Protein AF-A0A1B8HMB9-F1 (afdb_monomer_lite)

Secondary structure (DSSP, 8-state):
---TT-STTSPPPHHHHHHHHHHHTTTT-SS---HHHHHHHTTT-HHHHHHHHHHHHHHTTSTT-S----HHHHHHHHHHTTT-TT-HHHHHHHHHHHHHTT-HHHHHHHHHTS-TTT--HHHHHHHHHTT-HHHHHHHHHHHHHHHHHHTTT----HHHHHHHHHHHHHHHHHHHHHHHHHHHHHT-

Sequence (188 aa):
MKNPDRTYYTPLQGATIEDVYQAEIFESAVNKPDIERLYQQNFENMRIADVYFDHKSRHFALPGSDVKMTEHDARYLRSLLQTDVSSVNKRIALARYYLHTGDPKQALSIVDNINPYACLSDCYAIAVDAGKTSYVALGPLYRWFDKHNQARGYAPSAGDLQSTVFLSIIFFVLLVGGTFILQYAIRK

Foldseek 3Di:
DDDLCLDQPNDDDPVLVVLLVLLVCQVVDPDHDPLVVSCVVVVSHVSSVLSLLLQQLVCLPPPPDPRHDDPVNLVVLVVVCVNVVPDPSSLLSNLSVCLSVPNLVVSCVSLVPDDQQRAWPSSLVSCCSSPVPVSVVCVVVVVVVQVVVVVVVDTGGSVNVVVVVVVVVVVVCCVVVVVVVVVVVVVD

Radius of gyration: 21.48 Å; chains: 1; bounding box: 56×36×72 Å

Structure (mmCIF, N/CA/C/O backbone):
data_AF-A0A1B8HMB9-F1
#
_entry.id   AF-A0A1B8HMB9-F1
#
loop_
_atom_site.group_PDB
_atom_site.id
_atom_site.type_symbol
_atom_site.label_atom_id
_atom_site.label_alt_id
_atom_site.label_comp_id
_atom_site.label_asym_id
_atom_site.label_entity_id
_atom_site.label_seq_id
_atom_site.pdbx_PDB_ins_code
_atom_site.Cartn_x
_atom_site.Cartn_y
_atom_site.Cartn_z
_atom_site.occupancy
_atom_site.B_iso_or_equiv
_atom_site.auth_seq_id
_atom_site.auth_comp_id
_atom_site.auth_asym_id
_atom_site.auth_atom_id
_atom_site.pdbx_PDB_model_num
ATOM 1 N N . MET A 1 1 ? 2.716 -0.931 27.937 1.00 36.56 1 MET A N 1
ATOM 2 C CA . MET A 1 1 ? 3.412 -2.225 27.748 1.00 36.56 1 MET A CA 1
ATOM 3 C C . MET A 1 1 ? 3.200 -2.674 26.308 1.00 36.56 1 MET A C 1
ATOM 5 O O . MET A 1 1 ? 2.082 -2.554 25.831 1.00 36.56 1 MET A O 1
ATOM 9 N N . LYS A 1 2 ? 4.253 -3.103 25.597 1.00 43.69 2 LYS A N 1
ATOM 10 C CA . LYS A 1 2 ? 4.135 -3.703 24.255 1.00 43.69 2 LYS A CA 1
ATOM 11 C C . LYS A 1 2 ? 3.643 -5.143 24.432 1.00 43.69 2 LYS A C 1
ATOM 13 O O . LYS A 1 2 ? 4.319 -5.892 25.126 1.00 43.69 2 LYS A O 1
ATOM 18 N N . ASN A 1 3 ? 2.482 -5.496 23.876 1.00 48.41 3 ASN A N 1
ATOM 19 C CA . ASN A 1 3 ? 1.950 -6.860 23.940 1.00 48.41 3 ASN A CA 1
ATOM 20 C C . ASN A 1 3 ? 2.596 -7.717 22.824 1.00 48.41 3 ASN A C 1
ATOM 22 O O . ASN A 1 3 ? 2.382 -7.400 21.650 1.00 48.41 3 ASN A O 1
ATOM 26 N N . PRO A 1 4 ? 3.410 -8.741 23.151 1.00 49.28 4 PRO A N 1
ATOM 27 C CA . PRO A 1 4 ? 4.063 -9.602 22.164 1.00 49.28 4 PRO A CA 1
ATOM 28 C C . PRO A 1 4 ? 3.102 -10.550 21.419 1.00 49.28 4 PRO A C 1
ATOM 30 O O . PRO A 1 4 ? 3.485 -11.056 20.369 1.00 49.28 4 PRO A O 1
ATOM 33 N N . ASP A 1 5 ? 1.853 -10.723 21.871 1.00 50.84 5 ASP A N 1
ATOM 34 C CA . ASP A 1 5 ? 0.861 -11.629 21.249 1.00 50.84 5 ASP A CA 1
ATOM 35 C C . ASP A 1 5 ? 0.155 -11.047 20.009 1.00 50.84 5 ASP A C 1
ATOM 37 O O . ASP A 1 5 ? -0.774 -11.632 19.447 1.00 50.84 5 ASP A O 1
ATOM 41 N N . ARG A 1 6 ? 0.619 -9.889 19.535 1.00 56.72 6 ARG A N 1
ATOM 42 C CA . ARG A 1 6 ? 0.140 -9.185 18.338 1.00 56.72 6 ARG A CA 1
ATOM 43 C C . ARG A 1 6 ? 0.700 -9.810 17.057 1.00 56.72 6 ARG A C 1
ATOM 45 O O . ARG A 1 6 ? 1.358 -9.144 16.263 1.00 56.72 6 ARG A O 1
ATOM 52 N N . THR A 1 7 ? 0.465 -11.104 16.870 1.00 57.09 7 THR A N 1
ATOM 53 C CA . THR A 1 7 ? 0.895 -11.855 15.683 1.00 57.09 7 THR A CA 1
ATOM 54 C C . THR A 1 7 ? -0.313 -12.323 14.872 1.00 57.09 7 THR A C 1
ATOM 56 O O . THR A 1 7 ? -1.399 -12.513 15.412 1.00 57.09 7 THR A O 1
ATOM 59 N N . TYR A 1 8 ? -0.136 -12.550 13.567 1.00 55.22 8 TYR A N 1
ATOM 60 C CA . TYR A 1 8 ? -1.194 -13.090 12.693 1.00 55.22 8 TYR A CA 1
ATOM 61 C C . TYR A 1 8 ? -1.608 -14.535 13.028 1.00 55.22 8 TYR A C 1
ATOM 63 O O . TYR A 1 8 ? -2.520 -15.059 12.390 1.00 55.22 8 TYR A O 1
ATOM 71 N N . TYR A 1 9 ? -0.933 -15.182 13.986 1.00 54.47 9 TYR A N 1
ATOM 72 C CA . TYR A 1 9 ? -1.032 -16.616 14.269 1.00 54.47 9 TYR A CA 1
ATOM 73 C C . TYR A 1 9 ? -1.644 -16.937 15.639 1.00 54.47 9 TYR A C 1
ATOM 75 O O . TYR A 1 9 ? -1.692 -18.104 16.024 1.00 54.47 9 TYR A O 1
ATOM 83 N N . THR A 1 10 ? -2.122 -15.933 16.379 1.00 57.81 10 THR A N 1
ATOM 84 C CA . THR A 1 10 ? -2.812 -16.156 17.654 1.00 57.81 10 THR A CA 1
ATOM 85 C C . THR A 1 10 ? -4.146 -16.882 17.397 1.00 57.81 10 THR A C 1
ATOM 87 O O . THR A 1 10 ? -4.950 -16.381 16.607 1.00 57.81 10 THR A O 1
ATOM 90 N N . PRO A 1 11 ? -4.408 -18.054 18.017 1.00 58.34 11 PRO A N 1
ATOM 91 C CA . PRO A 1 11 ? -5.656 -18.791 17.822 1.00 58.34 11 PRO A CA 1
ATOM 92 C C . PRO A 1 11 ? -6.867 -17.929 18.187 1.00 58.34 11 PRO A C 1
ATOM 94 O O . PRO A 1 11 ? -6.961 -17.413 19.301 1.00 58.34 11 PRO A O 1
ATOM 97 N N . LEU A 1 12 ? -7.792 -17.766 17.243 1.00 65.19 12 LEU A N 1
ATOM 98 C CA . LEU A 1 12 ? -8.973 -16.923 17.414 1.00 65.19 12 LEU A CA 1
ATOM 99 C C . LEU A 1 12 ? -10.120 -17.726 18.047 1.00 65.19 12 LEU A C 1
ATOM 101 O O . LEU A 1 12 ? -10.369 -18.871 17.671 1.00 65.19 12 LEU A O 1
ATOM 105 N N . GLN A 1 13 ? -10.836 -17.121 18.997 1.00 65.94 13 GLN A N 1
ATOM 106 C CA . GLN A 1 13 ? -12.089 -17.670 19.528 1.00 65.94 13 GLN A CA 1
ATOM 107 C C . GLN A 1 13 ? -13.250 -17.364 18.564 1.00 65.94 13 GLN A C 1
ATOM 109 O O . GLN A 1 13 ? -13.156 -16.436 17.764 1.00 65.94 13 GLN A O 1
ATOM 114 N N . GLY A 1 14 ? -14.352 -18.122 18.641 1.00 63.09 14 GLY A N 1
ATOM 115 C CA . GLY A 1 14 ? -15.442 -18.090 17.649 1.00 63.09 14 GLY A CA 1
ATOM 116 C C . GLY A 1 14 ? -15.958 -16.690 17.281 1.00 63.09 14 GLY A C 1
ATOM 117 O O . GLY A 1 14 ? -16.017 -16.367 16.100 1.00 63.09 14 GLY A O 1
ATOM 118 N N . ALA A 1 15 ? -16.244 -15.833 18.269 1.00 65.00 15 ALA A N 1
ATOM 119 C CA . ALA A 1 15 ? -16.710 -14.461 18.019 1.00 65.00 15 ALA A CA 1
ATOM 120 C C . ALA A 1 15 ? -15.652 -13.587 17.312 1.00 65.00 15 ALA A C 1
ATOM 122 O O . ALA A 1 15 ? -15.969 -12.834 16.399 1.00 65.00 15 ALA A O 1
ATOM 123 N N . THR A 1 16 ? -14.373 -13.745 17.662 1.00 77.75 16 THR A N 1
ATOM 124 C CA . THR A 1 16 ? -13.268 -13.013 17.024 1.00 77.75 16 THR A CA 1
ATOM 125 C C . THR A 1 16 ? -13.053 -13.445 15.570 1.00 77.75 16 THR A C 1
ATOM 127 O O . THR A 1 16 ? -12.604 -12.644 14.756 1.00 77.75 16 THR A O 1
ATOM 130 N N . ILE A 1 17 ? -13.364 -14.697 15.215 1.00 81.56 17 ILE A N 1
ATOM 131 C CA . ILE A 1 17 ? -13.277 -15.174 13.823 1.00 81.56 17 ILE A CA 1
ATOM 132 C C . ILE A 1 17 ? -14.319 -14.477 12.948 1.00 81.56 17 ILE A C 1
ATOM 134 O O . ILE A 1 17 ? -13.990 -14.060 11.838 1.00 81.56 17 ILE A O 1
ATOM 138 N N . GLU A 1 18 ? -15.552 -14.339 13.438 1.00 83.88 18 GLU A N 1
ATOM 139 C CA . GLU A 1 18 ? -16.614 -13.650 12.702 1.00 83.88 18 GLU A CA 1
ATOM 140 C C . GLU A 1 18 ? -16.258 -12.178 12.467 1.00 83.88 18 GLU A C 1
ATOM 142 O O . GLU A 1 18 ? -16.335 -11.707 11.334 1.00 83.88 18 GLU A O 1
ATOM 147 N N . ASP A 1 19 ? -15.770 -11.483 13.496 1.00 89.19 19 ASP A N 1
ATOM 148 C CA . ASP A 1 19 ? -15.340 -10.086 13.388 1.00 89.19 19 ASP A CA 1
ATOM 149 C C . ASP A 1 19 ? -14.172 -9.904 12.404 1.00 89.19 19 ASP A C 1
ATOM 151 O O . ASP A 1 19 ? -14.166 -8.970 11.597 1.00 89.19 19 ASP A O 1
ATOM 155 N N . VAL A 1 20 ? -13.187 -10.812 12.428 1.00 87.81 20 VAL A N 1
ATOM 156 C CA . VAL A 1 20 ? -12.084 -10.811 11.453 1.00 87.81 20 VAL A CA 1
ATOM 157 C C . VAL A 1 20 ? -12.619 -11.031 10.046 1.00 87.81 20 VAL A C 1
ATOM 159 O O . VAL A 1 20 ? -12.234 -10.302 9.137 1.00 87.81 20 VAL A O 1
ATOM 162 N N . TYR A 1 21 ? -13.523 -11.992 9.853 1.00 86.75 21 TYR A N 1
ATOM 163 C CA . TYR A 1 21 ? -14.124 -12.238 8.546 1.00 86.75 21 TYR A CA 1
ATOM 164 C C . TYR A 1 21 ? -14.890 -11.012 8.037 1.00 86.75 21 TYR A C 1
ATOM 166 O O . TYR A 1 21 ? -14.699 -10.61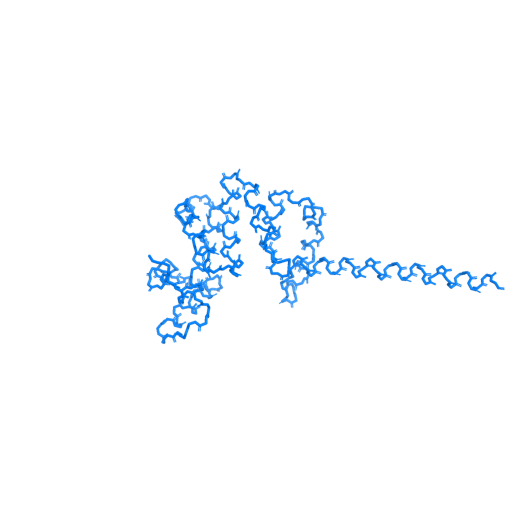9 6.888 1.00 86.75 21 TYR A O 1
ATOM 174 N N . GLN A 1 22 ? -15.693 -10.369 8.892 1.00 90.38 22 GLN A N 1
ATOM 175 C CA . GLN A 1 22 ? -16.408 -9.137 8.551 1.00 90.38 22 GLN A CA 1
ATOM 176 C C . GLN A 1 22 ? -15.444 -8.016 8.136 1.00 90.38 22 GLN A C 1
ATOM 178 O O . GLN A 1 22 ? -15.707 -7.323 7.154 1.00 90.38 22 GLN A O 1
ATOM 183 N N . ALA A 1 23 ? -14.312 -7.860 8.827 1.00 91.44 23 ALA A N 1
ATOM 184 C CA . ALA A 1 23 ? -13.290 -6.898 8.426 1.00 91.44 23 ALA A CA 1
ATOM 185 C C . ALA A 1 23 ? -12.658 -7.255 7.067 1.00 91.44 23 ALA A C 1
ATOM 187 O O . ALA A 1 23 ? -12.540 -6.393 6.204 1.00 91.44 23 ALA A O 1
ATOM 188 N N . GLU A 1 24 ? -12.295 -8.514 6.826 1.00 88.50 24 GLU A N 1
ATOM 189 C CA . GLU A 1 24 ? -11.636 -8.943 5.578 1.00 88.50 24 GLU A CA 1
ATOM 190 C C . GLU A 1 24 ? -12.531 -8.753 4.339 1.00 88.50 24 GLU A C 1
ATOM 192 O O . GLU A 1 24 ? -12.048 -8.414 3.259 1.00 88.50 24 GLU A O 1
ATOM 197 N N . ILE A 1 25 ? -13.852 -8.913 4.483 1.00 90.06 25 ILE A N 1
ATOM 198 C CA . ILE A 1 25 ? -14.803 -8.672 3.386 1.00 90.06 25 ILE A CA 1
ATOM 199 C C . ILE A 1 25 ? -15.242 -7.208 3.268 1.00 90.06 25 ILE A C 1
ATOM 201 O O . ILE A 1 25 ? -16.032 -6.896 2.380 1.00 90.06 25 ILE A O 1
ATOM 205 N N . PHE A 1 26 ? -14.759 -6.305 4.126 1.00 91.94 26 PHE A N 1
ATOM 206 C CA . PHE A 1 26 ? -15.263 -4.933 4.239 1.00 91.94 26 PHE A CA 1
ATOM 207 C C . PHE A 1 26 ? -15.340 -4.191 2.893 1.00 91.94 26 PHE A C 1
ATOM 209 O O . PHE A 1 26 ? -16.355 -3.559 2.598 1.00 91.94 26 PHE A O 1
ATOM 216 N N . GLU A 1 27 ? -14.300 -4.290 2.058 1.00 86.00 27 GLU A N 1
ATOM 217 C CA . GLU A 1 27 ? -14.259 -3.600 0.758 1.00 86.00 27 GLU A CA 1
ATOM 218 C C . GLU A 1 27 ? -15.130 -4.266 -0.320 1.00 86.00 27 GLU A C 1
ATOM 220 O O . GLU A 1 27 ? -15.541 -3.602 -1.271 1.00 86.00 27 GLU A O 1
ATOM 225 N N . SER A 1 28 ? -15.434 -5.562 -0.189 1.00 86.81 28 SER A N 1
ATOM 226 C CA . SER A 1 28 ? -16.256 -6.306 -1.159 1.00 86.81 28 SER A CA 1
ATOM 227 C C . SER A 1 28 ? -17.728 -6.431 -0.751 1.00 86.81 28 SER A C 1
ATOM 229 O O . SER A 1 28 ? -18.575 -6.771 -1.580 1.00 86.81 28 SER A O 1
ATOM 231 N N . ALA A 1 29 ? -18.055 -6.143 0.508 1.00 87.44 29 ALA A N 1
ATOM 232 C CA . ALA A 1 29 ? -19.403 -6.246 1.035 1.00 87.44 29 ALA A CA 1
ATOM 233 C C . ALA A 1 29 ? -20.320 -5.137 0.492 1.00 87.44 29 ALA A C 1
ATOM 235 O O . ALA A 1 29 ? -20.003 -3.950 0.554 1.00 87.44 29 ALA A O 1
ATOM 236 N N . VAL A 1 30 ? -21.514 -5.530 0.030 1.00 88.06 30 VAL A N 1
ATOM 237 C CA . VAL A 1 30 ? -22.584 -4.590 -0.361 1.00 88.06 30 VAL A CA 1
ATOM 238 C C . VAL A 1 30 ? -23.032 -3.759 0.843 1.00 88.06 30 VAL A C 1
ATOM 240 O O . VAL A 1 30 ? -23.162 -2.541 0.754 1.00 88.06 30 VAL A O 1
ATOM 243 N N . ASN A 1 31 ? -23.227 -4.425 1.983 1.00 88.25 31 ASN A N 1
ATOM 244 C CA . ASN A 1 31 ? -23.518 -3.787 3.258 1.00 88.25 31 ASN A CA 1
ATOM 245 C C . ASN A 1 31 ? -22.220 -3.723 4.059 1.00 88.25 31 ASN A C 1
ATOM 247 O O . ASN A 1 31 ? -21.798 -4.732 4.628 1.00 88.25 31 ASN A O 1
ATOM 251 N N . LYS A 1 32 ? -21.574 -2.553 4.063 1.00 88.56 32 LYS A N 1
ATOM 252 C CA . LYS A 1 32 ? -20.290 -2.373 4.744 1.00 88.56 32 LYS A CA 1
ATOM 253 C C . LYS A 1 32 ? -20.452 -2.586 6.255 1.00 88.56 32 LYS A C 1
ATOM 255 O O . LYS A 1 32 ? -21.293 -1.916 6.859 1.00 88.56 32 LYS A O 1
ATOM 260 N N . PRO A 1 33 ? -19.674 -3.491 6.873 1.00 88.94 33 PRO A N 1
ATOM 261 C CA . PRO A 1 33 ? -19.681 -3.640 8.318 1.00 88.94 33 PRO A CA 1
ATOM 262 C C . PRO A 1 33 ? -19.113 -2.387 8.992 1.00 88.94 33 PRO A C 1
ATOM 264 O O . PRO A 1 33 ? -18.327 -1.642 8.404 1.00 88.94 33 PRO A O 1
ATOM 267 N N . ASP A 1 34 ? -19.507 -2.164 10.243 1.00 91.88 34 ASP A N 1
ATOM 268 C CA . ASP A 1 34 ? -18.992 -1.064 11.058 1.00 91.88 34 ASP A CA 1
ATOM 269 C C . ASP A 1 34 ? -17.543 -1.353 11.482 1.00 91.88 34 ASP A C 1
ATOM 271 O O . ASP A 1 34 ? -17.284 -1.977 12.514 1.00 91.88 34 ASP A O 1
ATOM 275 N N . ILE A 1 35 ? -16.596 -0.935 10.640 1.00 93.00 35 ILE A N 1
ATOM 276 C CA . ILE A 1 35 ? -15.169 -1.201 10.835 1.00 93.00 35 ILE A CA 1
ATOM 277 C C . ILE A 1 35 ? -14.598 -0.494 12.070 1.00 93.00 35 ILE A C 1
ATOM 279 O O . ILE A 1 35 ? -13.673 -1.010 12.694 1.00 93.00 35 ILE A O 1
ATOM 283 N N . GLU A 1 36 ? -15.163 0.652 12.458 1.00 91.94 36 GLU A N 1
ATOM 284 C CA . GLU A 1 36 ? -14.766 1.369 13.672 1.00 91.94 36 GLU A CA 1
ATOM 285 C C . GLU A 1 36 ? -15.162 0.550 14.904 1.00 91.94 36 GLU A C 1
ATOM 287 O O . GLU A 1 36 ? -14.309 0.266 15.745 1.00 91.94 36 GLU A O 1
ATOM 292 N N . ARG A 1 37 ? -16.413 0.070 14.970 1.00 93.19 37 ARG A N 1
ATOM 293 C CA . ARG A 1 37 ? -16.858 -0.825 16.050 1.00 93.19 37 ARG A CA 1
ATOM 294 C C . ARG A 1 37 ? -16.021 -2.103 16.108 1.00 93.19 37 ARG A C 1
ATOM 296 O O . ARG A 1 37 ? -15.583 -2.486 17.193 1.00 93.19 37 ARG A O 1
ATOM 303 N N . LEU A 1 38 ? -15.790 -2.755 14.965 1.00 92.00 38 LEU A N 1
ATOM 304 C CA . LEU A 1 38 ? -14.996 -3.988 14.895 1.00 92.00 38 LEU A CA 1
ATOM 305 C C . LEU A 1 38 ? -13.576 -3.774 15.423 1.00 92.00 38 LEU A C 1
ATOM 307 O O . LEU A 1 38 ? -13.080 -4.590 16.203 1.00 92.00 38 LEU A O 1
ATOM 311 N N . TYR A 1 39 ? -12.938 -2.664 15.045 1.00 91.81 39 TYR A N 1
ATOM 312 C CA . TYR A 1 39 ? -11.608 -2.312 15.530 1.00 91.81 39 TYR A CA 1
ATOM 313 C C . TYR A 1 39 ? -11.602 -1.985 17.026 1.00 91.81 39 TYR A C 1
ATOM 315 O O . TYR A 1 39 ? -10.730 -2.469 17.742 1.00 91.81 39 TYR A O 1
ATOM 323 N N . GLN A 1 40 ? -12.583 -1.236 17.535 1.00 91.69 40 GLN A N 1
ATOM 324 C CA . GLN A 1 40 ? -12.676 -0.917 18.965 1.00 91.69 40 GLN A CA 1
ATOM 325 C C . GLN A 1 40 ? -12.834 -2.171 19.835 1.00 91.69 40 GLN A C 1
ATOM 327 O O . GLN A 1 40 ? -12.210 -2.274 20.891 1.00 91.69 40 GLN A O 1
ATOM 332 N N . GLN A 1 41 ? -13.632 -3.140 19.382 1.00 90.00 41 GLN A N 1
ATOM 333 C CA . GLN A 1 41 ? -13.845 -4.407 20.089 1.00 90.00 41 GLN A CA 1
ATOM 334 C C . GLN A 1 41 ? -12.637 -5.347 19.997 1.00 90.00 41 GLN A C 1
ATOM 336 O O . GLN A 1 41 ? -12.415 -6.154 20.897 1.00 90.00 41 GLN A O 1
ATOM 341 N N . ASN A 1 42 ? -11.828 -5.212 18.945 1.00 87.75 42 ASN A N 1
ATOM 342 C CA . ASN A 1 42 ? -10.710 -6.100 18.643 1.00 87.75 42 ASN A CA 1
ATOM 343 C C . ASN A 1 42 ? -9.403 -5.323 18.407 1.00 87.75 42 ASN A C 1
ATOM 345 O O . ASN A 1 42 ? -8.651 -5.631 17.483 1.00 87.75 42 ASN A O 1
ATOM 349 N N . PHE A 1 43 ? -9.102 -4.325 19.244 1.00 85.06 43 PHE A N 1
ATOM 350 C CA . PHE A 1 43 ? -8.011 -3.360 19.004 1.00 85.06 43 PHE A CA 1
ATOM 351 C C . PHE A 1 43 ? -6.611 -3.993 18.877 1.00 85.06 43 PHE A C 1
ATOM 353 O O . PHE A 1 43 ? -5.695 -3.403 18.296 1.00 85.06 43 PHE A O 1
ATOM 360 N N . GLU A 1 44 ? -6.426 -5.197 19.423 1.00 79.75 44 GLU A N 1
ATOM 361 C CA . GLU A 1 44 ? -5.166 -5.945 19.340 1.00 79.75 44 GLU A CA 1
ATOM 362 C C . GLU A 1 44 ? -5.070 -6.846 18.104 1.00 79.75 44 GLU A C 1
ATOM 364 O O . GLU A 1 44 ? -3.995 -7.371 17.808 1.00 79.75 44 GLU A O 1
ATOM 369 N N . ASN A 1 45 ? -6.166 -7.017 17.363 1.00 85.00 45 ASN A N 1
ATOM 370 C CA . ASN A 1 45 ? -6.209 -7.871 16.192 1.00 85.00 45 ASN A CA 1
ATOM 371 C C . ASN A 1 45 ? -5.550 -7.180 14.990 1.00 85.00 45 ASN A C 1
ATOM 373 O O . ASN A 1 45 ? -6.049 -6.188 14.455 1.00 85.00 45 ASN A O 1
ATOM 377 N N . MET A 1 46 ? -4.425 -7.738 14.540 1.00 85.31 46 MET A N 1
ATOM 378 C CA . MET A 1 46 ? -3.611 -7.136 13.482 1.00 85.31 46 MET A CA 1
ATOM 379 C C . MET A 1 46 ? -4.304 -7.085 12.119 1.00 85.31 46 MET A C 1
ATOM 381 O O . MET A 1 46 ? -4.046 -6.133 11.383 1.00 85.31 46 MET A O 1
ATOM 385 N N . ARG A 1 47 ? -5.183 -8.050 11.810 1.00 87.50 47 ARG A N 1
ATOM 386 C CA . ARG A 1 47 ? -5.939 -8.098 10.547 1.00 87.50 47 ARG A CA 1
ATOM 387 C C . ARG A 1 47 ? -7.024 -7.032 10.510 1.00 87.50 47 ARG A C 1
ATOM 389 O O . ARG A 1 47 ? -7.115 -6.278 9.549 1.00 87.50 47 ARG A O 1
ATOM 396 N N . ILE A 1 48 ? -7.790 -6.902 11.594 1.00 90.50 48 ILE A N 1
ATOM 397 C CA . ILE A 1 48 ? -8.805 -5.844 11.706 1.00 90.50 48 ILE A CA 1
ATOM 398 C C . ILE A 1 48 ? -8.126 -4.469 11.668 1.00 90.50 48 ILE A C 1
ATOM 400 O O . ILE A 1 48 ? -8.597 -3.570 10.977 1.00 90.50 48 ILE A O 1
ATOM 404 N N . ALA A 1 49 ? -6.974 -4.320 12.332 1.00 91.75 49 ALA A N 1
ATOM 405 C CA . ALA A 1 49 ? -6.182 -3.096 12.261 1.00 91.75 49 ALA A CA 1
ATOM 406 C C . ALA A 1 49 ? -5.701 -2.778 10.831 1.00 91.75 49 ALA A C 1
ATOM 408 O O . ALA A 1 49 ? -5.737 -1.613 10.439 1.00 91.75 49 ALA A O 1
ATOM 409 N N . ASP A 1 50 ? -5.262 -3.772 10.045 1.00 92.06 50 ASP A N 1
ATOM 410 C CA . ASP A 1 50 ? -4.874 -3.555 8.640 1.00 92.06 50 ASP A CA 1
ATOM 411 C C . ASP A 1 50 ? -6.019 -2.932 7.839 1.00 92.06 50 ASP A C 1
ATOM 413 O O . ASP A 1 50 ? -5.823 -1.899 7.201 1.00 92.06 50 ASP A O 1
ATOM 417 N N . VAL A 1 51 ? -7.212 -3.527 7.918 1.00 93.00 51 VAL A N 1
ATOM 418 C CA . VAL A 1 51 ? -8.401 -3.051 7.198 1.00 93.00 51 VAL A CA 1
ATOM 419 C C . VAL A 1 51 ? -8.820 -1.667 7.691 1.00 93.00 51 VAL A C 1
ATOM 421 O O . VAL A 1 51 ? -9.056 -0.766 6.888 1.00 93.00 51 VAL A O 1
ATOM 424 N N . TYR A 1 52 ? -8.866 -1.469 9.009 1.00 94.25 52 TYR A N 1
ATOM 425 C CA . TYR A 1 52 ? -9.261 -0.205 9.626 1.00 94.25 52 TYR A CA 1
ATOM 426 C C . TYR A 1 52 ? -8.390 0.971 9.163 1.00 94.25 52 TYR A C 1
ATOM 428 O O . TYR A 1 52 ? -8.896 2.015 8.737 1.00 94.25 52 TYR A O 1
ATOM 436 N N . PHE A 1 53 ? -7.067 0.806 9.214 1.00 94.44 53 PHE A N 1
ATOM 437 C CA . PHE A 1 53 ? -6.150 1.871 8.819 1.00 94.44 53 PHE A CA 1
ATOM 438 C C . PHE A 1 53 ? -6.045 2.031 7.302 1.00 94.44 53 PHE A C 1
ATOM 440 O O . PHE A 1 53 ? -5.906 3.166 6.841 1.00 94.44 53 PHE A O 1
ATOM 447 N N . ASP A 1 54 ? -6.174 0.955 6.518 1.00 92.69 54 ASP A N 1
ATOM 448 C CA . ASP A 1 54 ? -6.287 1.070 5.061 1.00 92.69 54 ASP A CA 1
ATOM 449 C C . ASP A 1 54 ? -7.517 1.911 4.687 1.00 92.69 54 ASP A C 1
ATOM 451 O O . ASP A 1 54 ? -7.374 2.916 3.982 1.00 92.69 54 ASP A O 1
ATOM 455 N N . HIS A 1 55 ? -8.681 1.604 5.272 1.00 91.94 55 HIS A N 1
ATOM 456 C CA . HIS A 1 55 ? -9.928 2.341 5.075 1.00 91.94 55 HIS A CA 1
ATOM 457 C C . HIS A 1 55 ? -9.778 3.839 5.392 1.00 91.94 55 HIS A C 1
ATOM 459 O O . HIS A 1 55 ? -10.047 4.683 4.527 1.00 91.94 55 HIS A O 1
ATOM 465 N N . LYS A 1 56 ? -9.269 4.188 6.585 1.00 92.75 56 LYS A N 1
ATOM 466 C CA . LYS A 1 56 ? -9.021 5.592 6.975 1.00 92.75 56 LYS A CA 1
ATOM 467 C C . LYS A 1 56 ? -8.022 6.294 6.060 1.00 92.75 56 LYS A C 1
ATOM 469 O O . LYS A 1 56 ? -8.166 7.492 5.814 1.00 92.75 56 LYS A O 1
ATOM 474 N N . SER A 1 57 ? -7.002 5.583 5.575 1.00 93.12 57 SER A N 1
ATOM 475 C CA . SER A 1 57 ? -5.981 6.171 4.701 1.00 93.12 57 SER A CA 1
ATOM 476 C C . SER A 1 57 ? -6.545 6.536 3.326 1.00 93.12 57 SER A C 1
ATOM 478 O O . SER A 1 57 ? -6.248 7.612 2.816 1.00 93.12 57 SER A O 1
ATOM 480 N N . ARG A 1 58 ? -7.412 5.689 2.752 1.00 89.31 58 ARG A N 1
ATOM 481 C CA . ARG A 1 58 ? -8.041 5.928 1.441 1.00 89.31 58 ARG A CA 1
ATOM 482 C C . ARG A 1 58 ? -9.031 7.090 1.469 1.00 89.31 58 ARG A C 1
ATOM 484 O O . ARG A 1 58 ? -9.145 7.826 0.494 1.00 89.31 58 ARG A O 1
ATOM 491 N N . HIS A 1 59 ? -9.719 7.279 2.591 1.00 86.12 59 HIS A N 1
ATOM 492 C CA . HIS A 1 59 ? -10.716 8.339 2.744 1.00 86.12 59 HIS A CA 1
ATOM 493 C C . HIS A 1 59 ? -10.105 9.719 3.019 1.00 86.12 59 HIS A C 1
ATOM 495 O O . HIS A 1 59 ? -10.807 10.724 2.929 1.00 86.12 59 HIS A O 1
ATOM 501 N N . PHE A 1 60 ? -8.793 9.805 3.273 1.00 77.31 60 PHE A N 1
ATOM 502 C CA . PHE A 1 60 ? -8.101 11.087 3.419 1.00 77.31 60 PHE A CA 1
ATOM 503 C C . PHE A 1 60 ? -8.226 11.956 2.153 1.00 77.31 60 PHE A C 1
ATOM 505 O O . PHE A 1 60 ? -8.344 13.176 2.248 1.00 77.31 60 PHE A O 1
ATOM 512 N N . ALA A 1 61 ? -8.247 11.333 0.971 1.00 67.81 61 ALA A N 1
ATOM 513 C CA . ALA A 1 61 ? -8.380 12.020 -0.312 1.00 67.81 61 ALA A CA 1
ATOM 514 C C . ALA A 1 61 ? -9.815 12.484 -0.635 1.00 67.81 61 ALA A C 1
ATOM 516 O O . ALA A 1 61 ? -10.010 13.176 -1.634 1.00 67.81 61 ALA A O 1
ATOM 517 N N . LEU A 1 62 ? -10.821 12.104 0.165 1.00 78.31 62 LEU A N 1
ATOM 518 C CA . LEU A 1 62 ? -12.226 12.416 -0.099 1.00 78.31 62 LEU A CA 1
ATOM 519 C C . LEU A 1 62 ? -12.630 13.736 0.581 1.00 78.31 62 LEU A C 1
ATOM 521 O O . LEU A 1 62 ? -12.617 13.820 1.815 1.00 78.31 62 LEU A O 1
ATOM 525 N N . PRO A 1 63 ? -13.022 14.774 -0.187 1.00 74.56 63 PRO A N 1
ATOM 526 C CA . PRO A 1 63 ? -13.502 16.026 0.385 1.00 74.56 63 PRO A CA 1
ATOM 527 C C . PRO A 1 63 ? -14.706 15.790 1.304 1.00 74.56 63 PRO A C 1
ATOM 529 O O . PRO A 1 63 ? -15.687 15.175 0.897 1.00 74.56 63 PRO A O 1
ATOM 532 N N . GLY A 1 64 ? -14.632 16.290 2.539 1.00 74.69 64 GLY A N 1
ATOM 533 C CA . GLY A 1 64 ? -15.720 16.176 3.517 1.00 74.69 64 GLY A CA 1
ATOM 534 C C . GLY A 1 64 ? -15.815 14.832 4.247 1.00 74.69 64 GLY A C 1
ATOM 535 O O . GLY A 1 64 ? -16.775 14.635 4.981 1.00 74.69 64 GLY A O 1
ATOM 536 N N . SER A 1 65 ? -14.848 13.919 4.085 1.00 78.94 65 SER A N 1
ATOM 537 C CA . SER A 1 65 ? -14.812 12.697 4.897 1.00 78.94 65 SER A CA 1
ATOM 538 C C . SER A 1 65 ? -14.393 12.997 6.339 1.00 78.94 65 SER A C 1
ATOM 540 O O . SER A 1 65 ? -13.297 13.512 6.592 1.00 78.94 65 SER A O 1
ATOM 542 N N . ASP A 1 66 ? -15.238 12.599 7.289 1.00 77.62 66 ASP A N 1
ATOM 543 C CA . ASP A 1 66 ? -14.902 12.561 8.719 1.00 77.62 66 ASP A CA 1
ATOM 544 C C . ASP A 1 66 ? -14.011 11.359 9.065 1.00 77.62 66 ASP A C 1
ATOM 546 O O . ASP A 1 66 ? -13.299 11.349 10.070 1.00 77.62 66 ASP A O 1
ATOM 550 N N . VAL A 1 67 ? -13.990 10.355 8.187 1.00 83.88 67 VAL A N 1
ATOM 551 C CA . VAL A 1 67 ? -13.153 9.167 8.310 1.00 83.88 67 VAL A CA 1
ATOM 552 C C . VAL A 1 67 ? -11.839 9.452 7.598 1.00 83.88 67 VAL A C 1
ATOM 554 O O . VAL A 1 67 ? -11.729 9.299 6.387 1.00 83.88 67 VAL A O 1
ATOM 557 N N . LYS A 1 68 ? -10.833 9.931 8.325 1.00 88.00 68 LYS A N 1
ATOM 558 C CA . LYS A 1 68 ? -9.486 10.158 7.784 1.00 88.00 68 LYS A CA 1
ATOM 559 C C . LYS A 1 68 ? -8.428 9.822 8.815 1.00 88.00 68 LYS A C 1
ATOM 561 O O . LYS A 1 68 ? -8.652 9.959 10.018 1.00 88.00 68 LYS A O 1
ATOM 566 N N . MET A 1 69 ? -7.265 9.379 8.349 1.00 91.44 69 MET A N 1
ATOM 567 C CA . MET A 1 69 ? -6.112 9.221 9.233 1.00 91.44 69 MET A CA 1
ATOM 568 C C . MET A 1 69 ? -5.696 10.568 9.832 1.00 91.44 69 MET A C 1
ATOM 570 O O . MET A 1 69 ? -5.544 11.564 9.129 1.00 91.44 69 MET A O 1
ATOM 574 N N . THR A 1 70 ? -5.471 10.578 11.139 1.00 92.19 70 THR A N 1
ATOM 575 C CA . THR A 1 70 ? -4.926 11.707 11.896 1.00 92.19 70 THR A CA 1
ATOM 576 C C . THR A 1 70 ? -3.429 11.526 12.157 1.00 92.19 70 THR A C 1
ATOM 578 O O . THR A 1 70 ? -2.869 10.444 11.983 1.00 92.19 70 THR A O 1
ATOM 581 N N . GLU A 1 71 ? -2.761 12.572 12.649 1.00 93.25 71 GLU A N 1
ATOM 582 C CA . GLU A 1 71 ? -1.375 12.451 13.126 1.00 93.25 71 GLU A CA 1
ATOM 583 C C . GLU A 1 71 ? -1.256 11.455 14.297 1.00 93.25 71 GLU A C 1
ATOM 585 O O . GLU A 1 71 ? -0.267 10.729 14.414 1.00 93.25 71 GLU A O 1
ATOM 590 N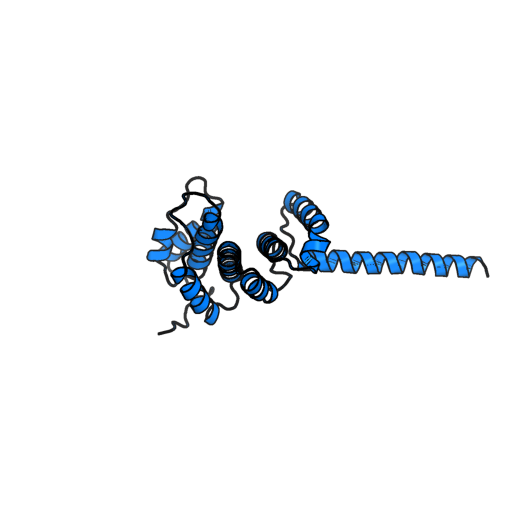 N . HIS A 1 72 ? -2.283 11.377 15.152 1.00 94.00 72 HIS A N 1
ATOM 591 C CA . HIS A 1 72 ? -2.333 10.384 16.222 1.00 94.00 72 HIS A CA 1
ATOM 592 C C . HIS A 1 72 ? -2.377 8.960 15.653 1.00 94.00 72 HIS A C 1
ATOM 594 O O . HIS A 1 72 ? -1.577 8.124 16.076 1.00 94.00 72 HIS A O 1
ATOM 600 N N . ASP A 1 73 ? -3.228 8.713 14.651 1.00 94.19 73 ASP A N 1
ATOM 601 C CA . ASP A 1 73 ? -3.289 7.426 13.947 1.00 94.19 73 ASP A CA 1
ATOM 602 C C . ASP A 1 73 ? -1.934 7.072 13.328 1.00 94.19 73 ASP A C 1
ATOM 604 O O . ASP A 1 73 ? -1.450 5.959 13.507 1.00 94.19 73 ASP A O 1
ATOM 608 N N . ALA A 1 74 ? -1.274 8.022 12.657 1.00 95.06 74 ALA A N 1
ATOM 609 C CA . ALA A 1 74 ? 0.032 7.802 12.039 1.00 95.06 74 ALA A CA 1
ATOM 610 C C . ALA A 1 74 ? 1.118 7.439 13.070 1.00 95.06 74 ALA A C 1
ATOM 612 O O . ALA A 1 74 ? 1.895 6.502 12.858 1.00 95.06 74 ALA A O 1
ATOM 613 N N . ARG A 1 75 ? 1.162 8.131 14.219 1.00 94.62 75 ARG A N 1
ATOM 614 C CA . ARG A 1 75 ? 2.080 7.792 15.324 1.00 94.62 75 ARG A CA 1
ATOM 615 C C . ARG A 1 75 ? 1.786 6.410 15.898 1.00 94.62 75 ARG A C 1
ATOM 617 O O . ARG A 1 75 ? 2.719 5.643 16.147 1.00 94.62 75 ARG A O 1
ATOM 624 N N . TYR A 1 76 ? 0.512 6.079 16.079 1.00 92.50 76 TYR A N 1
ATOM 625 C CA . TYR A 1 76 ? 0.109 4.765 16.559 1.00 92.50 76 TYR A CA 1
ATOM 626 C C . TYR A 1 76 ? 0.488 3.661 15.561 1.00 92.50 76 TYR A C 1
ATOM 628 O O . TYR A 1 76 ? 1.086 2.660 15.953 1.00 92.50 76 TYR A O 1
ATOM 636 N N . LEU A 1 77 ? 0.269 3.879 14.262 1.00 93.06 77 LEU A N 1
ATOM 637 C CA . LEU A 1 77 ? 0.659 2.946 13.208 1.00 93.06 77 LEU A CA 1
ATOM 638 C C . LEU A 1 77 ? 2.166 2.675 13.197 1.00 93.06 77 LEU A C 1
ATOM 640 O O . LEU A 1 77 ? 2.595 1.530 13.074 1.00 93.06 77 LEU A O 1
ATOM 644 N N . ARG A 1 78 ? 2.985 3.719 13.388 1.00 92.75 78 ARG A N 1
ATOM 645 C CA . ARG A 1 78 ? 4.442 3.571 13.544 1.00 92.75 78 ARG A CA 1
ATOM 646 C C . ARG A 1 78 ? 4.796 2.708 14.746 1.00 92.75 78 ARG A C 1
ATOM 648 O O . ARG A 1 78 ? 5.733 1.922 14.655 1.00 92.75 78 ARG A O 1
ATOM 655 N N . SER A 1 79 ? 4.062 2.832 15.852 1.00 90.75 79 SER A N 1
ATOM 656 C CA . SER A 1 79 ? 4.242 1.954 17.011 1.00 90.75 79 SER A CA 1
ATOM 657 C C . SER A 1 79 ? 3.846 0.510 16.701 1.00 90.75 79 SER A C 1
ATOM 659 O O . SER A 1 79 ? 4.556 -0.399 17.123 1.00 90.75 79 SER A O 1
ATOM 661 N N . LEU A 1 80 ? 2.746 0.284 15.973 1.00 88.31 80 LEU A N 1
AT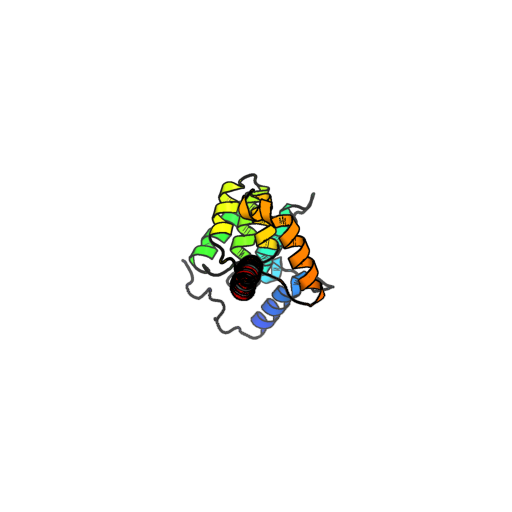OM 662 C CA . LEU A 1 80 ? 2.322 -1.059 15.561 1.00 88.31 80 LEU A CA 1
ATOM 663 C C . LEU A 1 80 ? 3.359 -1.733 14.662 1.00 88.31 80 LEU A C 1
ATOM 665 O O . LEU A 1 80 ? 3.689 -2.895 14.875 1.00 88.31 80 LEU A O 1
ATOM 669 N N . LEU A 1 81 ? 3.933 -0.992 13.715 1.00 90.25 81 LEU A N 1
ATOM 670 C CA . LEU A 1 81 ? 4.963 -1.490 12.800 1.00 90.25 81 LEU A CA 1
ATOM 671 C C . LEU A 1 81 ? 6.269 -1.901 13.502 1.00 90.25 81 LEU A C 1
ATOM 673 O O . LEU A 1 81 ? 7.095 -2.564 12.886 1.00 90.25 81 LEU A O 1
ATOM 677 N N . GLN A 1 82 ? 6.473 -1.546 14.777 1.00 87.44 82 GLN A N 1
ATOM 678 C CA . GLN A 1 82 ? 7.608 -2.053 15.561 1.00 87.44 82 GLN A CA 1
ATOM 679 C C . GLN A 1 82 ? 7.422 -3.508 16.006 1.00 87.44 82 GLN A C 1
ATOM 681 O O . GLN A 1 82 ? 8.410 -4.179 16.288 1.00 87.44 82 GLN A O 1
ATOM 686 N N . THR A 1 83 ? 6.177 -3.976 16.119 1.00 83.00 83 THR A N 1
ATOM 687 C CA . THR A 1 83 ? 5.840 -5.356 16.508 1.00 83.00 83 THR A CA 1
ATOM 688 C C . THR A 1 83 ? 5.321 -6.168 15.325 1.00 83.00 83 THR A C 1
ATOM 690 O O . THR A 1 83 ? 5.601 -7.354 15.230 1.00 83.00 83 THR A O 1
ATOM 693 N N . ASP A 1 84 ? 4.631 -5.518 14.390 1.00 81.75 84 ASP A N 1
ATOM 694 C CA . ASP A 1 84 ? 4.152 -6.090 13.134 1.00 81.75 84 ASP A CA 1
ATOM 695 C C . ASP A 1 84 ? 4.953 -5.513 11.961 1.00 81.75 84 ASP A C 1
ATOM 697 O O . ASP A 1 84 ? 4.475 -4.715 11.152 1.00 81.75 84 ASP A O 1
ATOM 701 N N . VAL A 1 85 ? 6.230 -5.890 11.898 1.00 79.38 85 VAL A N 1
ATOM 702 C CA . VAL A 1 85 ? 7.143 -5.395 10.860 1.00 79.38 85 VAL A CA 1
ATOM 703 C C . VAL A 1 85 ? 6.745 -5.873 9.462 1.00 79.38 85 VAL A C 1
ATOM 705 O O . VAL A 1 85 ? 7.144 -5.245 8.486 1.00 79.38 85 VAL A O 1
ATOM 708 N N . SER A 1 86 ? 5.978 -6.958 9.335 1.00 82.38 86 SER A N 1
ATOM 709 C CA . SER A 1 86 ? 5.616 -7.569 8.050 1.00 82.38 86 SER A CA 1
ATOM 710 C C . SER A 1 86 ? 4.383 -6.964 7.382 1.00 82.38 86 SER A C 1
ATOM 712 O O . SER A 1 86 ? 4.187 -7.212 6.194 1.00 82.38 86 SER A O 1
ATOM 714 N N . SER A 1 87 ? 3.560 -6.180 8.091 1.00 89.50 87 SER A N 1
ATOM 715 C CA . SER A 1 87 ? 2.351 -5.606 7.487 1.00 89.50 87 SER A CA 1
ATOM 716 C C . SER A 1 87 ? 2.680 -4.619 6.369 1.00 89.50 87 SER A C 1
ATOM 718 O O . SER A 1 87 ? 3.138 -3.494 6.595 1.00 89.50 87 SER A O 1
ATOM 720 N N . VAL A 1 88 ? 2.387 -5.032 5.139 1.00 91.50 88 VAL A N 1
ATOM 721 C CA . VAL A 1 88 ? 2.434 -4.163 3.962 1.00 91.50 88 VAL A CA 1
ATOM 722 C C . VAL A 1 88 ? 1.279 -3.163 3.994 1.00 91.50 88 VAL A C 1
ATOM 724 O O . VAL A 1 88 ? 1.503 -1.989 3.715 1.00 91.50 88 VAL A O 1
ATOM 727 N N . ASN A 1 89 ? 0.085 -3.579 4.426 1.00 92.06 89 ASN A N 1
ATOM 728 C CA . ASN A 1 89 ? -1.105 -2.724 4.483 1.00 92.06 89 ASN A CA 1
ATOM 729 C C . ASN A 1 89 ? -0.904 -1.519 5.411 1.00 92.06 89 ASN A C 1
ATOM 731 O O . ASN A 1 89 ? -1.132 -0.383 4.997 1.00 92.06 89 ASN A O 1
ATOM 735 N N . LYS A 1 90 ? -0.367 -1.725 6.622 1.00 93.62 90 LYS A N 1
ATOM 736 C CA . LYS A 1 90 ? -0.024 -0.622 7.537 1.00 93.62 90 LYS A CA 1
ATOM 737 C C . LYS A 1 90 ? 1.040 0.293 6.925 1.00 93.62 90 LYS A C 1
ATOM 739 O O . LYS A 1 90 ? 0.911 1.512 6.974 1.00 93.62 90 LYS A O 1
ATOM 744 N N . ARG A 1 91 ? 2.084 -0.255 6.294 1.00 95.50 91 ARG A N 1
ATOM 745 C CA . ARG A 1 91 ? 3.106 0.573 5.624 1.00 95.50 91 ARG A CA 1
ATOM 746 C C . ARG A 1 91 ? 2.504 1.421 4.500 1.00 95.50 91 ARG A C 1
ATOM 748 O O . ARG A 1 91 ? 2.801 2.609 4.425 1.00 95.50 91 ARG A O 1
ATOM 755 N N . ILE A 1 92 ? 1.631 0.845 3.675 1.00 95.50 92 ILE A N 1
ATOM 756 C CA . ILE A 1 92 ? 0.916 1.554 2.607 1.00 95.50 92 ILE A CA 1
ATOM 757 C C . ILE A 1 92 ? 0.018 2.650 3.197 1.00 95.50 92 ILE A C 1
ATOM 759 O O . ILE A 1 92 ? 0.103 3.793 2.753 1.00 95.50 92 ILE A O 1
ATOM 763 N N . ALA A 1 93 ? -0.779 2.350 4.228 1.00 95.62 93 ALA A N 1
ATOM 764 C CA . ALA A 1 93 ? -1.636 3.332 4.897 1.00 95.62 93 ALA A CA 1
ATOM 765 C C . ALA A 1 93 ? -0.827 4.520 5.451 1.00 95.62 93 ALA A C 1
ATOM 767 O O . ALA A 1 93 ? -1.184 5.680 5.237 1.00 95.62 93 ALA A O 1
ATOM 768 N N . LEU A 1 94 ? 0.316 4.243 6.090 1.00 96.12 94 LEU A N 1
ATOM 769 C CA . LEU A 1 94 ? 1.229 5.276 6.580 1.00 96.12 94 LEU A CA 1
ATOM 770 C C . LEU A 1 94 ? 1.851 6.096 5.442 1.00 96.12 94 LEU A C 1
ATOM 772 O O . LEU A 1 94 ? 1.973 7.313 5.560 1.00 96.12 94 LEU A O 1
ATOM 776 N N . ALA A 1 95 ? 2.243 5.449 4.344 1.00 96.62 95 ALA A N 1
ATOM 777 C CA . ALA A 1 95 ? 2.808 6.135 3.188 1.00 96.62 95 ALA A CA 1
ATOM 778 C C . ALA A 1 95 ? 1.779 7.062 2.518 1.00 96.62 95 ALA A C 1
ATOM 780 O O . ALA A 1 95 ? 2.121 8.200 2.200 1.00 96.62 95 ALA A O 1
ATOM 781 N N . ARG A 1 96 ? 0.511 6.633 2.386 1.00 95.69 96 ARG A N 1
ATOM 782 C CA . ARG A 1 96 ? -0.586 7.501 1.912 1.00 95.69 96 ARG A CA 1
ATOM 783 C C . ARG A 1 96 ? -0.776 8.711 2.814 1.00 95.69 96 ARG A C 1
ATOM 785 O O . ARG A 1 96 ? -0.887 9.822 2.309 1.00 95.69 96 ARG A O 1
ATOM 792 N N . TYR A 1 97 ? -0.774 8.510 4.133 1.00 95.50 97 TYR A N 1
ATOM 793 C CA . TYR A 1 97 ? -0.870 9.616 5.085 1.00 95.50 97 TYR A CA 1
ATOM 794 C C . TYR A 1 97 ? 0.219 10.668 4.829 1.00 95.50 97 TYR A C 1
ATOM 796 O O . TYR A 1 97 ? -0.107 11.834 4.624 1.00 95.50 97 TYR A O 1
ATOM 804 N N . TYR A 1 98 ? 1.490 10.255 4.751 1.00 96.12 98 TYR A N 1
ATOM 805 C CA . TYR A 1 98 ? 2.597 11.185 4.507 1.00 96.12 98 TYR A CA 1
ATOM 806 C C . TYR A 1 98 ? 2.496 11.894 3.157 1.00 96.12 98 TYR A C 1
ATOM 808 O O . TYR A 1 98 ? 2.730 13.101 3.084 1.00 96.12 98 TYR A O 1
ATOM 816 N N . LEU A 1 99 ? 2.092 11.175 2.107 1.00 95.06 99 LEU A N 1
ATOM 817 C CA . LEU A 1 99 ? 1.859 11.759 0.789 1.00 95.06 99 LEU A CA 1
ATOM 818 C C . LEU A 1 99 ? 0.800 12.871 0.862 1.00 95.06 99 LEU A C 1
ATOM 820 O O . LEU A 1 99 ? 1.025 13.977 0.373 1.00 95.06 99 LEU A O 1
ATOM 824 N N . HIS A 1 100 ? -0.325 12.610 1.529 1.00 92.81 100 HIS A N 1
ATOM 825 C CA . HIS A 1 100 ? -1.412 13.576 1.645 1.00 92.81 100 HIS A CA 1
ATOM 826 C C . HIS A 1 100 ? -1.097 14.767 2.554 1.00 92.81 100 HIS A C 1
ATOM 828 O O . HIS A 1 100 ? -1.621 15.857 2.332 1.00 92.81 100 HIS A O 1
ATOM 834 N N . THR A 1 101 ? -0.232 14.596 3.553 1.00 93.12 101 THR A N 1
ATOM 835 C CA . THR A 1 101 ? 0.243 15.706 4.392 1.00 93.12 101 THR A CA 1
ATOM 836 C C . THR A 1 101 ? 1.399 16.491 3.764 1.00 93.12 101 THR A C 1
ATOM 838 O O . THR A 1 101 ? 1.942 17.382 4.410 1.00 93.12 101 THR A O 1
ATOM 841 N N . GLY A 1 102 ? 1.783 16.184 2.519 1.00 94.62 102 GLY A N 1
ATOM 842 C CA . GLY A 1 102 ? 2.818 16.917 1.788 1.00 94.62 102 GLY A CA 1
ATOM 843 C C . GLY A 1 102 ? 4.254 16.490 2.104 1.00 94.62 102 GLY A C 1
ATOM 844 O O . GLY A 1 102 ? 5.179 17.263 1.866 1.00 94.62 102 GLY A O 1
ATOM 845 N N . ASP A 1 103 ? 4.460 15.271 2.609 1.00 96.88 103 ASP A N 1
ATOM 846 C CA . ASP A 1 103 ? 5.782 14.688 2.866 1.00 96.88 103 ASP A CA 1
ATOM 847 C C . ASP A 1 103 ? 6.057 13.473 1.952 1.00 96.88 103 ASP A C 1
ATOM 849 O O . ASP A 1 103 ? 6.059 12.314 2.389 1.00 96.88 103 ASP A O 1
ATOM 853 N N . PRO A 1 104 ? 6.311 13.706 0.649 1.00 96.94 104 PRO A N 1
ATOM 854 C CA . PRO A 1 104 ? 6.587 12.629 -0.298 1.00 96.94 104 PRO A CA 1
ATOM 855 C C . PRO A 1 104 ? 7.903 11.902 0.008 1.00 96.94 104 PRO A C 1
ATOM 857 O O . PRO A 1 104 ? 8.051 10.739 -0.356 1.00 96.94 104 PRO A O 1
ATOM 860 N N . LYS A 1 105 ? 8.857 12.541 0.702 1.00 97.38 105 LYS A N 1
ATOM 861 C CA . LYS A 1 105 ? 10.129 11.905 1.078 1.00 97.38 105 LYS A CA 1
ATOM 862 C C . LYS A 1 105 ? 9.903 10.811 2.112 1.00 97.38 105 LYS A C 1
ATOM 864 O O . LYS A 1 105 ? 10.453 9.718 1.979 1.00 97.38 105 LYS A O 1
ATOM 869 N N . GLN A 1 106 ? 9.085 11.091 3.124 1.00 97.06 106 GLN A N 1
ATOM 870 C CA . GLN A 1 106 ? 8.761 10.102 4.140 1.00 97.06 106 GLN A CA 1
ATOM 871 C C . GLN A 1 106 ? 7.873 8.989 3.579 1.00 97.06 106 GLN A C 1
ATOM 873 O O . GLN A 1 106 ? 8.100 7.822 3.907 1.00 97.06 106 GLN A O 1
ATOM 878 N N . ALA A 1 107 ? 6.928 9.326 2.692 1.00 96.75 107 ALA A N 1
ATOM 879 C CA . ALA A 1 107 ? 6.170 8.330 1.940 1.00 96.75 107 ALA A CA 1
ATOM 880 C C . ALA A 1 107 ? 7.120 7.405 1.166 1.00 96.75 107 ALA A C 1
ATOM 882 O O . ALA A 1 107 ? 7.085 6.194 1.380 1.00 96.75 107 ALA A O 1
ATOM 883 N N . LEU A 1 108 ? 8.035 7.975 0.370 1.00 96.31 108 LEU A N 1
ATOM 884 C CA . LEU A 1 108 ? 9.024 7.242 -0.422 1.00 96.31 108 LEU A CA 1
ATOM 885 C C . LEU A 1 108 ? 9.887 6.306 0.437 1.00 96.31 108 LEU A C 1
ATOM 887 O O . LEU A 1 108 ? 10.024 5.127 0.123 1.00 96.31 108 LEU A O 1
ATOM 891 N N . SER A 1 109 ? 10.399 6.806 1.565 1.00 95.69 109 SER A N 1
ATOM 892 C CA . SER A 1 109 ? 11.196 6.015 2.509 1.00 95.69 109 SER A CA 1
ATOM 893 C C . SER A 1 109 ? 10.452 4.773 3.015 1.00 95.69 109 SER A C 1
ATOM 895 O O . SER A 1 109 ? 11.062 3.722 3.209 1.00 95.69 109 SER A O 1
ATOM 897 N N . ILE A 1 110 ? 9.135 4.858 3.210 1.00 95.00 110 ILE A N 1
ATOM 898 C CA . ILE A 1 110 ? 8.330 3.710 3.638 1.00 95.00 110 ILE A CA 1
ATOM 899 C C . ILE A 1 110 ? 8.169 2.707 2.496 1.00 95.00 110 ILE A C 1
ATOM 901 O O . ILE A 1 110 ? 8.408 1.516 2.707 1.00 95.00 110 ILE A O 1
ATOM 905 N N . VAL A 1 111 ? 7.795 3.169 1.298 1.00 93.88 111 VAL A N 1
ATOM 906 C CA . VAL A 1 111 ? 7.590 2.283 0.138 1.00 93.88 111 VAL A CA 1
ATOM 907 C C . VAL A 1 111 ? 8.885 1.610 -0.319 1.00 93.88 111 VAL A C 1
ATOM 909 O O . VAL A 1 111 ? 8.848 0.453 -0.724 1.00 93.88 111 VAL A O 1
ATOM 912 N N . ASP A 1 112 ? 10.036 2.271 -0.190 1.00 92.69 112 ASP A N 1
ATOM 913 C CA . ASP A 1 112 ? 11.348 1.692 -0.517 1.00 92.69 112 ASP A CA 1
ATOM 914 C C . ASP A 1 112 ? 11.727 0.500 0.371 1.00 92.69 112 ASP A C 1
ATOM 916 O O . ASP A 1 112 ? 12.500 -0.360 -0.045 1.00 92.69 112 ASP A O 1
ATOM 920 N N . ASN A 1 113 ? 11.151 0.414 1.572 1.00 91.62 113 ASN A N 1
ATOM 921 C CA . ASN A 1 113 ? 11.356 -0.707 2.485 1.00 91.62 113 ASN A CA 1
ATOM 922 C C . ASN A 1 113 ? 10.356 -1.857 2.271 1.00 91.62 113 ASN A C 1
ATOM 924 O O . ASN A 1 113 ? 10.423 -2.866 2.982 1.00 91.62 113 ASN A O 1
ATOM 928 N N . ILE A 1 114 ? 9.401 -1.726 1.345 1.00 93.00 114 ILE A N 1
ATOM 929 C CA . ILE A 1 114 ? 8.455 -2.792 0.996 1.00 93.00 114 ILE A CA 1
ATOM 930 C C . ILE A 1 114 ? 9.106 -3.708 -0.043 1.00 93.00 114 ILE A C 1
ATOM 932 O O . ILE A 1 114 ? 9.662 -3.248 -1.038 1.00 93.00 114 ILE A O 1
ATOM 936 N N . ASN A 1 115 ? 9.015 -5.024 0.177 1.00 91.62 115 ASN A N 1
ATOM 937 C CA . ASN A 1 115 ? 9.478 -6.011 -0.795 1.00 91.62 115 ASN A CA 1
ATOM 938 C C . ASN A 1 115 ? 8.787 -5.760 -2.157 1.00 91.62 115 ASN A C 1
ATOM 940 O O . ASN A 1 115 ? 7.554 -5.737 -2.190 1.00 91.62 115 ASN A O 1
ATOM 944 N N . PRO A 1 116 ? 9.527 -5.618 -3.275 1.00 89.50 116 PRO A N 1
ATOM 945 C CA . PRO A 1 116 ? 8.940 -5.399 -4.598 1.00 89.50 116 PRO A CA 1
ATOM 946 C C . PRO A 1 116 ? 7.872 -6.427 -4.995 1.00 89.50 116 PRO A C 1
ATOM 948 O O . PRO A 1 116 ? 6.915 -6.061 -5.669 1.00 89.50 116 PRO A O 1
ATOM 951 N N . TYR A 1 117 ? 7.985 -7.679 -4.539 1.00 90.38 117 TYR A N 1
ATOM 952 C CA . TYR A 1 117 ? 7.003 -8.740 -4.797 1.00 90.38 117 TYR A CA 1
ATOM 953 C C . TYR A 1 117 ? 5.724 -8.624 -3.957 1.00 90.38 117 TYR A C 1
ATOM 955 O O . TYR A 1 117 ? 4.701 -9.197 -4.306 1.00 90.38 117 TYR A O 1
ATOM 963 N N . ALA A 1 118 ? 5.760 -7.865 -2.861 1.00 91.19 118 ALA A N 1
ATOM 964 C CA . ALA A 1 118 ? 4.580 -7.535 -2.060 1.00 91.19 118 ALA A CA 1
ATOM 965 C C . ALA A 1 118 ? 4.028 -6.131 -2.381 1.00 91.19 118 ALA A C 1
ATOM 967 O O . ALA A 1 118 ? 2.970 -5.738 -1.895 1.00 91.19 118 ALA A O 1
ATOM 968 N N . CYS A 1 119 ? 4.748 -5.361 -3.199 1.00 90.81 119 CYS A N 1
ATOM 969 C CA . CYS A 1 119 ? 4.351 -4.037 -3.652 1.00 90.81 119 CYS A CA 1
ATOM 970 C C . CYS A 1 119 ? 3.382 -4.156 -4.836 1.00 90.81 119 CYS A C 1
ATOM 972 O O . CYS A 1 119 ? 3.807 -4.187 -5.990 1.00 90.81 119 CYS A O 1
ATOM 974 N N . LEU A 1 120 ? 2.086 -4.254 -4.541 1.00 91.69 120 LEU A N 1
ATOM 975 C CA . LEU A 1 120 ? 1.010 -4.284 -5.539 1.00 91.69 120 LEU A CA 1
ATOM 976 C C . LEU A 1 120 ? 0.682 -2.874 -6.074 1.00 91.69 120 LEU A C 1
ATOM 978 O O . LEU A 1 120 ? 1.410 -1.911 -5.816 1.00 91.69 120 LEU A O 1
ATOM 982 N N . SER A 1 121 ? -0.427 -2.750 -6.803 1.00 89.38 121 SER A N 1
ATOM 983 C CA . SER A 1 121 ? -0.856 -1.531 -7.502 1.00 89.38 121 SER A CA 1
ATOM 984 C C . SER A 1 121 ? -0.889 -0.284 -6.619 1.00 89.38 121 SER A C 1
ATOM 986 O O . SER A 1 121 ? -0.351 0.752 -7.005 1.00 89.38 121 SER A O 1
ATOM 988 N N . ASP A 1 122 ? -1.433 -0.392 -5.407 1.00 89.56 122 ASP A N 1
ATOM 989 C CA . ASP A 1 122 ? -1.483 0.704 -4.434 1.00 89.56 122 ASP A CA 1
ATOM 990 C C . ASP A 1 122 ? -0.086 1.205 -4.040 1.00 89.56 122 ASP A C 1
ATOM 992 O O . ASP A 1 122 ? 0.188 2.404 -4.038 1.00 89.56 122 ASP A O 1
ATOM 996 N N . CYS A 1 123 ? 0.820 0.276 -3.731 1.00 92.88 123 CYS A N 1
ATOM 997 C CA . CYS A 1 123 ? 2.207 0.583 -3.393 1.00 92.88 123 CYS A CA 1
ATOM 998 C C . CYS A 1 123 ? 2.933 1.238 -4.578 1.00 92.88 123 CYS A C 1
ATOM 1000 O O . CYS A 1 123 ? 3.656 2.222 -4.405 1.00 92.88 123 CYS A O 1
ATOM 1002 N N . TYR A 1 124 ? 2.700 0.730 -5.791 1.00 93.31 124 TYR A N 1
ATOM 1003 C CA . TYR A 1 124 ? 3.262 1.298 -7.009 1.00 93.31 124 TYR A CA 1
ATOM 1004 C C . TYR A 1 124 ? 2.767 2.729 -7.249 1.00 93.31 124 TYR A C 1
ATOM 1006 O O . TYR A 1 124 ? 3.575 3.611 -7.538 1.00 93.31 124 TYR A O 1
ATOM 1014 N N . ALA A 1 125 ? 1.461 2.971 -7.103 1.00 92.25 125 ALA A N 1
ATOM 1015 C CA . ALA A 1 125 ? 0.857 4.290 -7.270 1.00 92.25 125 ALA A CA 1
ATOM 1016 C C . ALA A 1 125 ? 1.459 5.309 -6.293 1.00 92.25 125 ALA A C 1
ATOM 1018 O O . ALA A 1 125 ? 1.921 6.362 -6.723 1.00 92.25 125 ALA A O 1
ATOM 1019 N N . ILE A 1 126 ? 1.586 4.947 -5.012 1.00 94.50 126 ILE A N 1
ATOM 1020 C CA . ILE A 1 126 ? 2.226 5.806 -4.003 1.00 94.50 126 ILE A CA 1
ATOM 1021 C C . ILE A 1 126 ? 3.673 6.130 -4.385 1.00 94.50 126 ILE A C 1
ATOM 1023 O O . ILE A 1 126 ? 4.106 7.269 -4.237 1.00 94.50 126 ILE A O 1
ATOM 1027 N N . ALA A 1 127 ? 4.435 5.156 -4.888 1.00 94.25 127 ALA A N 1
ATOM 1028 C CA . ALA A 1 127 ? 5.810 5.393 -5.319 1.00 94.25 127 ALA A CA 1
ATOM 1029 C C . ALA A 1 127 ? 5.895 6.341 -6.532 1.00 94.25 127 ALA A C 1
ATOM 1031 O O . ALA A 1 127 ? 6.824 7.147 -6.607 1.00 94.25 127 ALA A O 1
ATOM 1032 N N . VAL A 1 128 ? 4.935 6.275 -7.462 1.00 94.06 128 VAL A N 1
ATOM 1033 C CA . VAL A 1 128 ? 4.819 7.228 -8.579 1.00 94.06 128 VAL A CA 1
ATOM 1034 C C . VAL A 1 128 ? 4.498 8.627 -8.058 1.00 94.06 128 VAL A C 1
ATOM 1036 O O . VAL A 1 128 ? 5.207 9.568 -8.409 1.00 94.06 128 VAL A O 1
ATOM 1039 N N . ASP A 1 129 ? 3.494 8.755 -7.192 1.00 94.44 129 ASP A N 1
ATOM 1040 C CA . ASP A 1 129 ? 3.054 10.044 -6.648 1.00 94.44 129 ASP A CA 1
ATOM 1041 C C . ASP A 1 129 ? 4.127 10.691 -5.759 1.00 94.44 129 ASP A C 1
ATOM 1043 O O . ASP A 1 129 ? 4.298 11.909 -5.757 1.00 94.44 129 ASP A O 1
ATOM 1047 N N . ALA A 1 130 ? 4.914 9.877 -5.051 1.00 94.81 130 ALA A N 1
ATOM 1048 C CA . ALA A 1 130 ? 6.077 10.321 -4.286 1.00 94.81 130 ALA A CA 1
ATOM 1049 C C . ALA A 1 130 ? 7.301 10.663 -5.167 1.00 94.81 130 ALA A C 1
ATOM 1051 O O . ALA A 1 130 ? 8.318 11.129 -4.651 1.00 94.81 130 ALA A O 1
ATOM 1052 N N . GLY A 1 131 ? 7.229 10.441 -6.485 1.00 93.38 131 GLY A N 1
ATOM 1053 C CA . GLY A 1 131 ? 8.257 10.839 -7.447 1.00 93.38 131 GLY A CA 1
ATOM 1054 C C . GLY A 1 131 ? 9.419 9.856 -7.617 1.00 93.38 131 GLY A C 1
ATOM 1055 O O . GLY A 1 131 ? 10.494 10.257 -8.071 1.00 93.38 131 GLY A O 1
ATOM 1056 N N . LYS A 1 132 ? 9.250 8.568 -7.288 1.00 93.38 132 LYS A N 1
ATOM 1057 C CA . LYS A 1 132 ? 10.300 7.551 -7.476 1.00 93.38 132 LYS A CA 1
ATOM 1058 C C . LYS A 1 132 ? 10.601 7.358 -8.962 1.00 93.38 132 LYS A C 1
ATOM 1060 O O . LYS A 1 132 ? 9.822 6.742 -9.687 1.00 93.38 132 LYS A O 1
ATOM 1065 N N . THR A 1 133 ? 11.761 7.829 -9.419 1.00 92.00 133 THR A N 1
ATOM 1066 C CA . THR A 1 133 ? 12.100 7.936 -10.850 1.00 92.00 133 THR A CA 1
ATOM 1067 C C . THR A 1 133 ? 11.907 6.638 -11.635 1.00 92.00 133 THR A C 1
ATOM 1069 O O . THR A 1 133 ? 11.337 6.665 -12.723 1.00 92.00 133 THR A O 1
ATOM 1072 N N . SER A 1 134 ? 12.325 5.490 -11.093 1.00 87.56 134 SER A N 1
ATOM 1073 C CA . SER A 1 134 ? 12.170 4.196 -11.773 1.00 87.56 134 SER A CA 1
ATOM 1074 C C . SER A 1 134 ? 10.707 3.779 -11.951 1.00 87.56 134 SER A C 1
ATOM 1076 O O . SER A 1 134 ? 10.359 3.190 -12.971 1.00 87.56 134 SER A O 1
ATOM 1078 N N . TYR A 1 135 ? 9.840 4.122 -10.999 1.00 90.50 135 TYR A N 1
ATOM 1079 C CA . TYR A 1 135 ? 8.407 3.829 -11.060 1.00 90.50 135 TYR A CA 1
ATOM 1080 C C . TYR A 1 135 ? 7.686 4.840 -11.953 1.00 90.50 135 TYR A C 1
ATOM 1082 O O . TYR A 1 1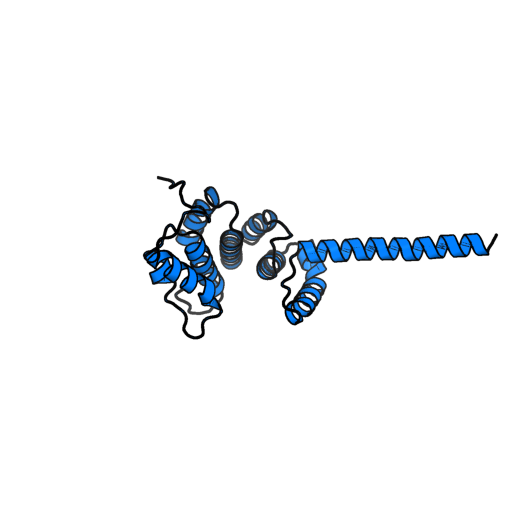35 ? 6.817 4.463 -12.728 1.00 90.50 135 TYR A O 1
ATOM 1090 N N . VAL A 1 136 ? 8.090 6.113 -11.927 1.00 93.06 136 VAL A N 1
ATOM 1091 C CA . VAL A 1 136 ? 7.574 7.132 -12.853 1.00 93.06 136 VAL A CA 1
ATOM 1092 C C . VAL A 1 136 ? 7.879 6.743 -14.304 1.00 93.06 136 VAL A C 1
ATOM 1094 O O . VAL A 1 136 ? 6.977 6.742 -15.141 1.00 93.06 136 VAL A O 1
ATOM 1097 N N . ALA A 1 137 ? 9.122 6.344 -14.596 1.00 91.12 137 ALA A N 1
ATOM 1098 C CA . ALA A 1 137 ? 9.549 5.953 -15.939 1.00 91.12 137 ALA A CA 1
ATOM 1099 C C . ALA A 1 137 ? 8.798 4.719 -16.467 1.00 91.12 137 ALA A C 1
ATOM 1101 O O . ALA A 1 137 ? 8.425 4.668 -17.638 1.00 91.12 137 ALA A O 1
ATOM 1102 N N . LEU A 1 138 ? 8.545 3.735 -15.600 1.00 90.75 138 LEU A N 1
ATOM 1103 C CA . LEU A 1 138 ? 7.833 2.507 -15.957 1.00 90.75 138 LEU A CA 1
ATOM 1104 C C . LEU A 1 138 ? 6.312 2.604 -15.766 1.00 90.75 138 LEU A C 1
ATOM 1106 O O . LEU A 1 138 ? 5.605 1.653 -16.088 1.00 90.75 138 LEU A O 1
ATOM 1110 N N . GLY A 1 139 ? 5.786 3.735 -15.294 1.00 89.19 139 GLY A N 1
ATOM 1111 C CA . GLY A 1 139 ? 4.381 3.887 -14.914 1.00 89.19 139 GLY A CA 1
ATOM 1112 C C . GLY A 1 139 ? 3.378 3.533 -16.018 1.00 89.19 139 GLY A C 1
ATOM 1113 O O . GLY A 1 139 ? 2.440 2.778 -15.750 1.00 89.19 139 GLY A O 1
ATOM 1114 N N . PRO A 1 140 ? 3.548 4.008 -17.269 1.00 90.50 140 PRO A N 1
ATOM 1115 C CA . PRO A 1 140 ? 2.687 3.599 -18.379 1.00 90.50 140 PRO A CA 1
ATOM 1116 C C . PRO A 1 140 ? 2.714 2.087 -18.637 1.00 90.50 140 PRO A C 1
ATOM 1118 O O . PRO A 1 140 ? 1.661 1.488 -18.858 1.00 90.50 140 PRO A O 1
ATOM 1121 N N . LEU A 1 141 ? 3.898 1.469 -18.560 1.00 91.00 141 LEU A N 1
ATOM 1122 C CA . LEU A 1 141 ? 4.070 0.029 -18.744 1.00 91.00 141 LEU A CA 1
ATOM 1123 C C . LEU A 1 141 ? 3.416 -0.757 -17.604 1.00 91.00 141 LEU A C 1
ATOM 1125 O O . LEU A 1 141 ? 2.701 -1.718 -17.872 1.00 91.00 141 LEU A O 1
ATOM 1129 N N . TYR A 1 142 ? 3.600 -0.325 -16.352 1.00 90.69 142 TYR A N 1
ATOM 1130 C CA . TYR A 1 142 ? 2.963 -0.955 -15.198 1.00 90.69 142 TYR A CA 1
ATOM 1131 C C . TYR A 1 142 ? 1.443 -0.883 -15.291 1.00 90.69 142 TYR A C 1
ATOM 1133 O O . TYR A 1 142 ? 0.795 -1.904 -15.126 1.00 90.69 142 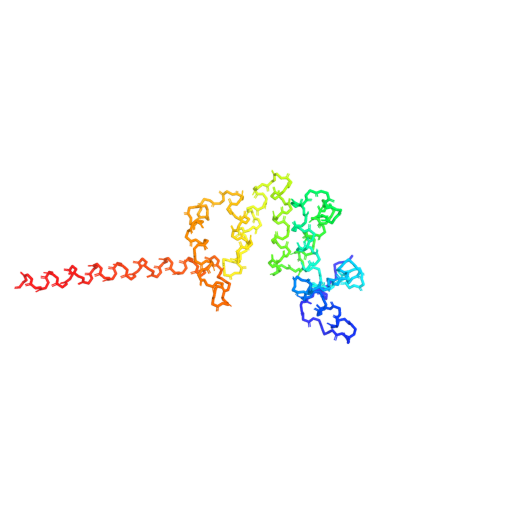TYR A O 1
ATOM 1141 N N . ARG A 1 143 ? 0.853 0.270 -15.636 1.00 90.81 143 ARG A N 1
ATOM 1142 C CA . ARG A 1 143 ? -0.610 0.387 -15.789 1.00 90.81 143 ARG A CA 1
ATOM 1143 C C . ARG A 1 143 ? -1.165 -0.541 -16.866 1.00 90.81 143 ARG A C 1
ATOM 1145 O O . ARG A 1 143 ? -2.233 -1.122 -16.688 1.00 90.81 143 ARG A O 1
ATOM 1152 N N . TRP A 1 144 ? -0.455 -0.676 -17.986 1.00 91.44 144 TRP A N 1
ATOM 1153 C CA . TRP A 1 144 ? -0.827 -1.637 -19.021 1.00 91.44 144 TRP A CA 1
ATOM 1154 C C . TRP A 1 144 ? -0.726 -3.078 -18.502 1.00 91.44 144 TRP A C 1
ATOM 1156 O O . TRP A 1 144 ? -1.669 -3.851 -18.670 1.00 91.44 144 TRP A O 1
ATOM 1166 N N . PHE A 1 145 ? 0.378 -3.415 -17.833 1.00 90.56 145 PHE A N 1
ATOM 1167 C CA . PHE A 1 145 ? 0.637 -4.738 -17.267 1.00 90.56 145 PHE A CA 1
ATOM 1168 C C . PHE A 1 145 ? -0.394 -5.113 -16.194 1.00 90.56 145 PHE A C 1
ATOM 1170 O O . PHE A 1 145 ? -0.968 -6.197 -16.248 1.00 90.56 145 PHE A O 1
ATOM 1177 N N . ASP A 1 146 ? -0.689 -4.202 -15.273 1.00 91.06 146 ASP A N 1
ATOM 1178 C CA . ASP A 1 146 ? -1.691 -4.338 -14.218 1.00 91.06 146 ASP A CA 1
ATOM 1179 C C . ASP A 1 146 ? -3.082 -4.581 -14.803 1.00 91.06 146 ASP A C 1
ATOM 1181 O O . ASP A 1 146 ? -3.683 -5.626 -14.559 1.00 91.06 146 ASP A O 1
ATOM 1185 N N . LYS A 1 147 ? -3.544 -3.713 -15.711 1.00 90.88 147 LYS A N 1
ATOM 1186 C CA . LYS A 1 147 ? -4.841 -3.883 -16.384 1.00 90.88 147 LYS A CA 1
ATOM 1187 C C . LYS A 1 147 ? -4.940 -5.208 -17.149 1.00 90.88 147 LYS A C 1
ATOM 1189 O O . LYS A 1 147 ? -5.987 -5.854 -17.138 1.00 90.88 147 LYS A O 1
ATOM 1194 N N . HIS A 1 148 ? -3.870 -5.612 -17.835 1.00 90.94 148 HIS A N 1
ATOM 1195 C CA . HIS A 1 148 ? -3.836 -6.860 -18.596 1.00 90.94 148 HIS A CA 1
ATOM 1196 C C . HIS A 1 148 ? -3.957 -8.097 -17.693 1.00 90.94 148 HIS A C 1
ATOM 1198 O O . HIS A 1 148 ? -4.623 -9.068 -18.057 1.00 90.94 148 HIS A O 1
ATOM 1204 N N . ASN A 1 149 ? -3.324 -8.066 -16.523 1.00 90.19 149 ASN A N 1
ATOM 1205 C CA . ASN A 1 149 ? -3.325 -9.171 -15.571 1.00 90.19 149 ASN A CA 1
ATOM 1206 C C . ASN A 1 149 ? -4.596 -9.221 -14.715 1.00 90.19 149 ASN A C 1
ATOM 1208 O O . ASN A 1 149 ? -5.150 -10.304 -14.521 1.00 90.19 149 ASN A O 1
ATOM 1212 N N . GLN A 1 150 ? -5.122 -8.070 -14.288 1.00 86.88 150 GLN A N 1
ATOM 1213 C CA . GLN A 1 150 ? -6.369 -8.003 -13.522 1.00 86.88 150 GLN A CA 1
ATOM 1214 C C . GLN A 1 150 ? -7.550 -8.586 -14.304 1.00 86.88 150 GLN A C 1
ATOM 1216 O O . GLN A 1 150 ? -8.374 -9.297 -13.735 1.00 86.88 150 GLN A O 1
ATOM 1221 N N . ALA A 1 151 ? -7.583 -8.397 -15.629 1.00 85.62 151 ALA A N 1
ATOM 1222 C CA . ALA A 1 151 ? -8.573 -9.030 -16.507 1.00 85.62 151 ALA A CA 1
ATOM 1223 C C . ALA A 1 151 ? -8.543 -10.575 -16.477 1.00 85.62 151 ALA A C 1
ATOM 1225 O O . ALA A 1 151 ? -9.467 -11.219 -16.967 1.00 85.62 151 ALA A O 1
ATOM 1226 N N . ARG A 1 152 ? -7.487 -11.175 -15.915 1.00 89.44 152 ARG A N 1
ATOM 1227 C CA . ARG A 1 152 ? -7.294 -12.622 -15.745 1.00 89.44 152 ARG A CA 1
ATOM 1228 C C . ARG A 1 152 ? -7.310 -13.061 -14.278 1.00 89.44 152 ARG A C 1
ATOM 1230 O O . ARG A 1 152 ? -6.967 -14.202 -13.990 1.00 89.44 152 ARG A O 1
ATOM 1237 N N . GLY A 1 153 ? -7.686 -12.169 -13.360 1.00 86.56 153 GLY A N 1
ATOM 1238 C CA . GLY A 1 153 ? -7.721 -12.451 -11.925 1.00 86.56 153 GLY A CA 1
ATOM 1239 C C . GLY A 1 153 ? -6.349 -12.459 -11.245 1.00 86.56 153 GLY A C 1
ATOM 1240 O O . GLY A 1 153 ? -6.229 -13.007 -10.154 1.00 86.56 153 GLY A O 1
ATOM 1241 N N . TYR A 1 154 ? -5.318 -11.870 -11.862 1.00 87.75 154 TYR A N 1
ATOM 1242 C CA . TYR A 1 154 ? -3.984 -11.738 -11.271 1.00 87.75 154 TYR A CA 1
ATOM 1243 C C . TYR A 1 154 ? -3.685 -10.277 -10.917 1.00 87.75 154 TYR A C 1
ATOM 1245 O O . TYR A 1 154 ? -3.856 -9.393 -11.754 1.00 87.75 154 TYR A O 1
ATOM 1253 N N . ALA A 1 155 ? -3.214 -10.024 -9.695 1.00 87.25 155 ALA A N 1
ATOM 1254 C CA . ALA A 1 155 ? -2.771 -8.705 -9.247 1.00 87.25 155 ALA A CA 1
ATOM 1255 C C . ALA A 1 155 ? -1.232 -8.649 -9.265 1.00 87.25 155 ALA A C 1
ATOM 1257 O O . ALA A 1 155 ? -0.602 -9.180 -8.349 1.00 87.25 155 ALA A O 1
ATOM 1258 N N . PRO A 1 156 ? -0.606 -8.051 -10.294 1.00 89.75 156 PRO A N 1
ATOM 1259 C CA . PRO A 1 156 ? 0.841 -8.049 -10.411 1.00 89.75 156 PRO A CA 1
ATOM 1260 C C . PRO A 1 156 ? 1.514 -7.116 -9.409 1.00 89.75 156 PRO A C 1
ATOM 1262 O O . PRO A 1 156 ? 1.126 -5.961 -9.204 1.00 89.75 156 PRO A O 1
ATOM 1265 N N . SER A 1 157 ? 2.615 -7.603 -8.860 1.00 92.44 157 SER A N 1
ATOM 1266 C CA . SER A 1 157 ? 3.534 -6.830 -8.043 1.00 92.44 157 SER A CA 1
ATOM 1267 C C . SER A 1 157 ? 4.532 -6.033 -8.891 1.00 92.44 157 SER A C 1
ATOM 1269 O O . SER A 1 157 ? 4.752 -6.296 -10.079 1.00 92.44 157 SER A O 1
ATOM 1271 N N . ALA A 1 158 ? 5.199 -5.061 -8.272 1.00 88.88 158 ALA A N 1
ATOM 1272 C CA . ALA A 1 158 ? 6.331 -4.370 -8.881 1.00 88.88 158 ALA A CA 1
ATOM 1273 C C . ALA A 1 158 ? 7.471 -5.346 -9.238 1.00 88.88 158 ALA A C 1
ATOM 1275 O O . ALA A 1 158 ? 8.140 -5.162 -10.257 1.00 88.88 158 ALA A O 1
ATOM 1276 N N . GLY A 1 159 ? 7.667 -6.399 -8.436 1.00 89.12 159 GLY A N 1
ATOM 1277 C CA . GLY A 1 159 ? 8.634 -7.469 -8.694 1.00 89.12 159 GLY A CA 1
ATOM 1278 C C . GLY A 1 159 ? 8.313 -8.286 -9.951 1.00 89.12 159 GLY A C 1
ATOM 1279 O O . GLY A 1 159 ? 9.224 -8.621 -10.713 1.00 89.12 159 GLY A O 1
ATOM 1280 N N . ASP A 1 160 ? 7.031 -8.531 -10.234 1.00 91.12 160 ASP A N 1
ATOM 1281 C CA . ASP A 1 160 ? 6.603 -9.236 -11.453 1.00 91.12 160 ASP A CA 1
ATOM 1282 C C . ASP A 1 160 ? 6.916 -8.426 -12.707 1.00 91.12 160 ASP A C 1
ATOM 1284 O O . ASP A 1 160 ? 7.414 -8.964 -13.701 1.00 91.12 160 ASP A O 1
ATOM 1288 N N . LEU A 1 161 ? 6.679 -7.110 -12.652 1.00 90.62 161 LEU A N 1
ATOM 1289 C CA . LEU A 1 161 ? 7.040 -6.220 -13.748 1.00 90.62 161 LEU A CA 1
ATOM 1290 C C . LEU A 1 161 ? 8.559 -6.211 -13.963 1.00 90.62 161 LEU A C 1
ATOM 1292 O O . LEU A 1 161 ? 9.013 -6.354 -15.097 1.00 90.62 161 LEU A O 1
ATOM 1296 N N . GLN A 1 162 ? 9.346 -6.064 -12.891 1.00 88.00 162 GLN A N 1
ATOM 1297 C CA . GLN A 1 162 ? 10.811 -6.074 -12.971 1.00 88.00 162 GLN A CA 1
ATOM 1298 C C . GLN A 1 162 ? 11.330 -7.369 -13.605 1.00 88.00 162 GLN A C 1
ATOM 1300 O O . GLN A 1 162 ? 12.150 -7.321 -14.523 1.00 88.00 162 GLN A O 1
ATOM 1305 N N . SER A 1 163 ? 10.799 -8.512 -13.171 1.00 89.12 163 SER A N 1
ATOM 1306 C CA . SER A 1 163 ? 11.161 -9.828 -13.701 1.00 89.12 163 SER A CA 1
ATOM 1307 C C . SER A 1 163 ? 10.788 -9.966 -15.178 1.00 89.12 163 SER A C 1
ATOM 1309 O O . SER A 1 163 ? 11.600 -10.418 -15.984 1.00 89.12 163 SER A O 1
ATOM 1311 N N . THR A 1 164 ? 9.595 -9.505 -15.562 1.00 89.38 164 THR A N 1
ATOM 1312 C CA . THR A 1 164 ? 9.122 -9.535 -16.956 1.00 89.38 164 THR A CA 1
ATOM 1313 C C . THR A 1 164 ? 10.009 -8.689 -17.868 1.00 89.38 164 THR A C 1
ATOM 1315 O O . THR A 1 164 ? 10.407 -9.141 -18.944 1.00 89.38 164 THR A O 1
ATOM 1318 N N . VAL A 1 165 ? 10.370 -7.476 -17.436 1.00 89.06 165 VAL A N 1
ATOM 1319 C CA . VAL A 1 165 ? 11.275 -6.591 -18.186 1.00 89.06 165 VAL A C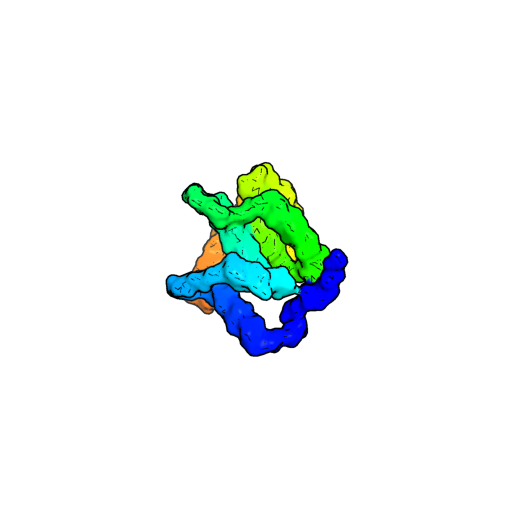A 1
ATOM 1320 C C . VAL A 1 165 ? 12.656 -7.231 -18.328 1.00 89.06 165 VAL A C 1
ATOM 1322 O O . VAL A 1 165 ? 13.194 -7.286 -19.433 1.00 89.06 165 VAL A O 1
ATOM 1325 N N . PHE A 1 166 ? 13.209 -7.770 -17.241 1.00 90.06 166 PHE A N 1
ATOM 1326 C CA . PHE A 1 166 ? 14.527 -8.403 -17.246 1.00 90.06 166 PHE A CA 1
ATOM 1327 C C . PHE A 1 166 ? 14.593 -9.619 -18.183 1.00 90.06 166 PHE A C 1
ATOM 1329 O O . PHE A 1 166 ? 15.494 -9.714 -19.018 1.00 90.06 166 PHE A O 1
ATOM 1336 N N . LEU A 1 167 ? 13.603 -10.513 -18.112 1.00 91.62 167 LEU A N 1
ATOM 1337 C CA . LEU A 1 167 ? 13.522 -11.685 -18.988 1.00 91.62 167 LEU A CA 1
ATOM 1338 C C . LEU A 1 167 ? 13.337 -11.297 -20.459 1.00 91.62 167 LEU A C 1
ATOM 1340 O O . LEU A 1 167 ? 13.940 -11.917 -21.335 1.00 91.62 167 LEU A O 1
ATOM 1344 N N . SER A 1 168 ? 12.570 -10.240 -20.736 1.00 90.31 168 SER A N 1
ATOM 1345 C CA . SER A 1 168 ? 12.383 -9.726 -22.100 1.00 90.31 168 SER A CA 1
ATOM 1346 C C . SER A 1 168 ? 13.696 -9.218 -22.703 1.00 90.31 168 SER A C 1
ATOM 1348 O O . SER A 1 168 ? 13.980 -9.478 -23.872 1.00 90.31 168 SER A O 1
ATOM 1350 N N . ILE A 1 169 ? 14.530 -8.546 -21.900 1.00 90.94 169 ILE A N 1
ATOM 1351 C CA . ILE A 1 169 ? 15.857 -8.081 -22.324 1.00 90.94 169 ILE A CA 1
ATOM 1352 C C . ILE A 1 169 ? 16.767 -9.272 -22.636 1.00 90.94 169 ILE A C 1
ATOM 1354 O O . ILE A 1 169 ? 17.377 -9.303 -23.703 1.00 90.94 169 ILE A O 1
ATOM 1358 N N . ILE A 1 170 ? 16.829 -10.274 -21.750 1.00 92.38 170 ILE A N 1
ATOM 1359 C CA . ILE A 1 170 ? 17.638 -11.483 -21.977 1.00 92.38 170 ILE A CA 1
ATOM 1360 C C . ILE A 1 170 ? 17.208 -12.183 -23.265 1.00 92.38 170 ILE A C 1
ATOM 1362 O O . ILE A 1 170 ? 18.050 -12.520 -24.096 1.00 92.38 170 ILE A O 1
ATOM 1366 N N . PHE A 1 171 ? 15.903 -12.373 -23.454 1.00 93.12 171 PHE A N 1
ATOM 1367 C CA . PHE A 1 171 ? 15.370 -13.024 -24.644 1.00 93.12 171 PHE A CA 1
ATOM 1368 C C . PHE A 1 171 ? 15.739 -12.267 -25.925 1.00 93.12 171 PHE A C 1
ATOM 1370 O O . PHE A 1 171 ? 16.183 -12.878 -26.896 1.00 93.12 171 PHE A O 1
ATOM 1377 N N . PHE A 1 172 ? 15.638 -10.935 -25.915 1.00 91.94 172 PHE A N 1
ATOM 1378 C CA . PHE A 1 172 ? 16.031 -10.108 -27.055 1.00 91.94 172 PHE A CA 1
ATOM 1379 C C . PHE A 1 172 ? 17.533 -10.208 -27.356 1.00 91.94 172 PHE A C 1
ATOM 1381 O O . PHE A 1 172 ? 17.920 -10.365 -28.513 1.00 91.94 172 PHE A O 1
ATOM 1388 N N . VAL A 1 173 ? 18.385 -10.188 -26.326 1.00 91.19 173 VAL A N 1
ATOM 1389 C CA . VAL A 1 173 ? 19.840 -10.362 -26.478 1.00 91.19 173 VAL A CA 1
ATOM 1390 C C . VAL A 1 173 ? 20.174 -11.735 -27.064 1.00 91.19 173 VAL A C 1
ATOM 1392 O O . VAL A 1 173 ? 21.002 -11.821 -27.970 1.00 91.19 173 VAL A O 1
ATOM 1395 N N . LEU A 1 174 ? 19.510 -12.800 -26.605 1.00 91.44 174 LEU A N 1
ATOM 1396 C CA . LEU A 1 174 ? 19.701 -14.152 -27.136 1.00 91.44 174 LEU A CA 1
ATOM 1397 C C . LEU A 1 174 ? 19.225 -14.279 -28.587 1.00 91.44 174 LEU A C 1
ATOM 1399 O O . LEU A 1 174 ? 19.918 -14.897 -29.393 1.00 91.44 174 LEU A O 1
ATOM 1403 N N . LEU A 1 175 ? 18.089 -13.672 -28.943 1.00 90.38 175 LEU A N 1
ATOM 1404 C CA . LEU A 1 175 ? 17.598 -13.650 -30.323 1.00 90.38 175 LEU A CA 1
ATOM 1405 C C . LEU A 1 175 ? 18.574 -12.926 -31.253 1.00 90.38 175 LEU A C 1
ATOM 1407 O O . LEU A 1 175 ? 18.988 -13.485 -32.267 1.00 90.38 175 LEU A O 1
ATOM 1411 N N . VAL A 1 176 ? 18.985 -11.707 -30.898 1.00 88.56 176 VAL A N 1
ATOM 1412 C CA . VAL A 1 176 ? 19.916 -10.920 -31.716 1.00 88.56 176 VAL A CA 1
ATOM 1413 C C . VAL A 1 176 ? 21.271 -11.626 -31.802 1.00 88.56 176 VAL A C 1
ATOM 1415 O O . VAL A 1 176 ? 21.761 -11.872 -32.903 1.00 88.56 176 VAL A O 1
ATOM 1418 N N . GLY A 1 177 ? 21.846 -12.046 -30.673 1.00 81.69 177 GLY A N 1
ATOM 1419 C CA . GLY A 1 177 ? 23.114 -12.778 -30.642 1.00 81.69 177 GLY A CA 1
ATOM 1420 C C . GLY A 1 177 ? 23.070 -14.077 -31.451 1.00 81.69 177 GLY A C 1
ATOM 1421 O O . GLY A 1 177 ? 23.974 -14.340 -32.243 1.00 81.69 177 GLY A O 1
ATOM 1422 N N . GLY A 1 178 ? 21.986 -14.847 -31.334 1.00 80.06 178 GLY A N 1
ATOM 1423 C CA . GLY A 1 178 ? 21.759 -16.059 -32.118 1.00 80.06 178 GLY A CA 1
ATOM 1424 C C . GLY A 1 178 ? 21.708 -15.783 -33.620 1.00 80.06 178 GLY A C 1
ATOM 1425 O O . GLY A 1 178 ? 22.355 -16.491 -34.389 1.00 80.06 178 GLY A O 1
ATOM 1426 N N . THR A 1 179 ? 21.022 -14.717 -34.048 1.00 80.19 179 THR A N 1
ATOM 1427 C CA . THR A 1 179 ? 20.988 -14.330 -35.470 1.00 80.19 179 THR A CA 1
ATOM 1428 C C . THR A 1 179 ? 22.352 -13.890 -35.999 1.00 80.19 179 THR A C 1
ATOM 1430 O O . THR A 1 179 ? 22.710 -14.271 -37.112 1.00 80.19 179 THR A O 1
ATOM 1433 N N . PHE A 1 180 ? 23.154 -13.168 -35.209 1.00 77.62 180 PHE A N 1
ATOM 1434 C CA . PHE A 1 180 ? 24.520 -12.791 -35.589 1.00 77.62 180 PHE A CA 1
ATOM 1435 C C . PHE A 1 180 ? 25.439 -14.009 -35.729 1.00 77.62 180 PHE A C 1
ATOM 1437 O O . PHE A 1 180 ? 26.192 -14.097 -36.699 1.00 77.62 180 PHE A O 1
ATOM 1444 N N . ILE A 1 181 ? 25.354 -14.969 -34.803 1.00 75.75 181 ILE A N 1
ATOM 1445 C CA . ILE A 1 181 ? 26.117 -16.223 -34.874 1.00 75.75 181 ILE A CA 1
ATOM 1446 C C . ILE A 1 181 ? 25.708 -17.025 -36.114 1.00 75.75 181 ILE A C 1
ATOM 1448 O O . ILE A 1 181 ? 26.579 -17.492 -36.847 1.00 75.75 181 ILE A O 1
ATOM 1452 N N . LEU A 1 182 ? 24.405 -17.132 -36.398 1.00 69.62 182 LEU A N 1
ATOM 1453 C CA . LEU A 1 182 ? 23.905 -17.830 -37.585 1.00 69.62 182 LEU A CA 1
ATOM 1454 C C . LEU A 1 182 ? 24.391 -17.165 -38.881 1.00 69.62 182 LEU A C 1
ATOM 1456 O O . LEU A 1 182 ? 24.871 -17.842 -39.784 1.00 69.62 182 LEU A O 1
ATOM 1460 N N . GLN A 1 183 ? 24.309 -15.835 -38.970 1.00 73.44 183 GLN A N 1
ATOM 1461 C CA . GLN A 1 183 ? 24.770 -15.083 -40.140 1.00 73.44 183 GLN A CA 1
ATOM 1462 C C . GLN A 1 183 ? 26.284 -15.186 -40.342 1.00 73.44 183 GLN A C 1
ATOM 1464 O O . GLN A 1 183 ? 26.744 -15.262 -41.480 1.00 73.44 183 GLN A O 1
ATOM 1469 N N . TYR A 1 184 ? 27.063 -15.204 -39.259 1.00 74.19 184 TYR A N 1
ATOM 1470 C CA . TYR A 1 184 ? 28.506 -15.417 -39.327 1.00 74.19 184 TYR A CA 1
ATOM 1471 C C . TYR A 1 184 ? 28.853 -16.847 -39.767 1.00 74.19 184 TYR A C 1
ATOM 1473 O O . TYR A 1 184 ? 29.762 -17.028 -40.572 1.00 74.19 184 TYR A O 1
ATOM 1481 N N . ALA A 1 185 ? 28.109 -17.850 -39.291 1.00 70.00 185 ALA A N 1
ATOM 1482 C CA . ALA A 1 185 ? 28.299 -19.248 -39.668 1.00 70.00 185 ALA A CA 1
ATOM 1483 C C . ALA A 1 185 ? 27.918 -19.537 -41.131 1.00 70.00 185 ALA A C 1
ATOM 1485 O O . ALA A 1 185 ? 28.588 -20.335 -41.767 1.00 70.00 185 ALA A O 1
ATOM 1486 N N . ILE A 1 186 ? 26.889 -18.876 -41.676 1.00 73.94 186 ILE A N 1
ATOM 1487 C CA . ILE A 1 186 ? 26.461 -19.028 -43.083 1.00 73.94 186 ILE A CA 1
ATOM 1488 C C . ILE A 1 186 ? 27.411 -18.309 -44.062 1.00 73.94 186 ILE A C 1
ATOM 1490 O O . ILE A 1 186 ? 27.462 -18.650 -45.240 1.00 73.94 186 ILE A O 1
ATOM 1494 N N . ARG A 1 187 ? 28.148 -17.288 -43.603 1.00 66.81 187 ARG A N 1
ATOM 1495 C CA . ARG A 1 187 ? 29.109 -16.528 -44.428 1.00 66.81 187 ARG A CA 1
ATOM 1496 C C . ARG A 1 187 ? 30.521 -17.132 -44.469 1.00 66.81 187 ARG A C 1
ATOM 1498 O O . ARG A 1 187 ? 31.365 -16.577 -45.173 1.00 66.81 187 ARG A O 1
ATOM 1505 N N . LYS A 1 188 ? 30.788 -18.199 -43.714 1.00 53.22 188 LYS A N 1
ATOM 1506 C CA . LYS A 1 188 ? 32.004 -19.019 -43.825 1.00 53.22 188 LYS A CA 1
ATOM 1507 C C . LYS A 1 188 ? 31.737 -20.231 -44.703 1.00 53.22 188 LYS A C 1
ATOM 1509 O O . LYS A 1 188 ? 32.694 -20.630 -45.396 1.00 53.22 188 LYS A O 1
#

Organism: NCBI:txid368603

pLDDT: mean 86.28, std 11.38, range [36.56, 97.38]